Protein AF-A0AAD8MQL7-F1 (afdb_monomer)

Solvent-accessible surface area (backbone atoms only — not comparable to full-atom values): 12084 Å² total; per-residue (Å²): 120,48,77,46,40,44,14,80,76,70,76,37,73,94,40,48,49,35,36,39,32,31,32,77,75,50,74,60,93,93,46,72,44,66,42,88,69,48,74,48,70,38,69,67,54,59,56,68,71,63,58,88,91,50,56,81,47,78,49,75,50,79,44,74,49,97,88,71,49,79,44,80,46,77,48,79,48,71,53,78,75,78,78,84,60,72,42,77,48,77,48,61,59,73,36,42,54,64,62,48,53,51,50,54,25,62,77,68,66,23,28,38,38,35,72,29,27,41,36,31,25,42,32,38,28,33,28,57,86,95,52,94,62,79,61,48,76,43,83,45,75,29,35,38,69,34,30,34,29,40,41,50,63,49,98,87,48,85,48,62,74,44,72,32,39,35,32,34,34,41,89,87,72,50,75,48,71,26,38,43,81,44,36,29,31,40,54,73,28,42,31,38,23,41,72,46,65,85,81,85,82,81,83,80,80,86,81,80,128

Organism: NCBI:txid360622

Secondary structure (DSSP, 8-state):
-EEEEHHHHHT-GGGTTEEEEEEEEEEETTEEEEEEEEEEE-HHHHHHH--TT--EEEEEEEEE-TTS-EEEEEEEEEPPPP--PPEEEEEPTTSBHHHHHHHHHHHHT-EEEEEEEEEEEEEEEEEPTT--SPPEEEEEEEEEEEEEEEE---SSS---B--EEEEEE-TTS-EEEEEEEEEEEEEEEEEEEEEESS-----------

Nearest PDB structures (foldseek):
  7qiz-assembly1_v  TM=9.686E-01  e=1.209E-07  Solanum lycopersicum
  2dt4-assembly1_A  TM=7.828E-01  e=1.785E-06  Pyrococcus horikoshii
  7qep-assembly1_S1  TM=9.482E-01  e=2.463E-04  Encephalitozoon cuniculi GB-M1
  6th6-assembly1_Ad  TM=9.378E-01  e=9.708E-04  Thermococcus kodakarensis KOD1
  3hwu-assembly1_A  TM=7.518E-01  e=3.957E-05  Cupriavidus pinatubonensis JMP134

Foldseek 3Di:
DDKDFVCVVVVDPVRRQKIWDWDFDDDDPPDTDTDGDDIDGDPVVVVVVDDPPKDKDKDWDWDADPVGDIDIDIDIDIDDPDLFFWDKDKDDAFDKPQVVQLVVCQVVVKKKWFWFKWAWWQWWFFDAPPDPDGTDIDRHTKTWGTWTFIFDRDPPDSGDGGFIWTWIADPVRDIDIGGTPTTGGHPIMITTMTIGHDDDDDDDPPPDD

InterPro domains:
  IPR001593 Small ribosomal subunit protein eS1 [PF01015] (4-82)
  IPR001593 Small ribosomal subunit protein eS1 [SM01397] (1-132)
  IPR005175 PPC domain [PF03479] (86-187)
  IPR005175 PPC domain [PS51742] (81-209)

Mean predicted aligned error: 13.7 Å

Structure (mmCIF, N/CA/C/O backbone):
data_AF-A0AAD8MQL7-F1
#
_entry.id   AF-A0AAD8MQL7-F1
#
loop_
_atom_site.group_PDB
_atom_site.id
_atom_site.type_symbol
_atom_site.label_atom_id
_atom_site.label_alt_id
_atom_site.label_comp_id
_atom_site.label_asym_id
_atom_site.label_entity_id
_atom_site.label_seq_id
_atom_site.pdbx_PDB_ins_code
_atom_site.Cartn_x
_atom_site.Cartn_y
_atom_site.Cartn_z
_atom_site.occupancy
_atom_site.B_iso_or_equiv
_atom_site.auth_seq_id
_atom_site.auth_comp_id
_atom_site.auth_asym_id
_atom_site.auth_atom_id
_atom_site.pdbx_PDB_model_num
ATOM 1 N N . MET A 1 1 ? -30.465 4.809 35.630 1.00 76.56 1 MET A N 1
ATOM 2 C CA . MET A 1 1 ? -29.418 4.363 34.688 1.00 76.56 1 MET A CA 1
ATOM 3 C C . MET A 1 1 ? -28.711 5.604 34.195 1.00 76.56 1 MET A C 1
ATOM 5 O O . MET A 1 1 ? -29.376 6.506 33.705 1.00 76.56 1 MET A O 1
ATOM 9 N N . LEU A 1 2 ? -27.409 5.679 34.423 1.00 90.38 2 LEU A N 1
ATOM 10 C CA . LEU A 1 2 ? -26.588 6.854 34.167 1.00 90.38 2 LEU A CA 1
ATOM 11 C C . LEU A 1 2 ? -25.722 6.579 32.936 1.00 90.38 2 LEU A C 1
ATOM 13 O O . LEU A 1 2 ? -25.175 5.487 32.804 1.00 90.38 2 LEU A O 1
ATOM 17 N N . VAL A 1 3 ? -25.654 7.533 32.009 1.00 92.25 3 VAL A N 1
ATOM 18 C CA . VAL A 1 3 ? -24.838 7.426 30.794 1.00 92.25 3 VAL A CA 1
ATOM 19 C C . VAL A 1 3 ? -23.820 8.545 30.822 1.00 92.25 3 VAL A C 1
ATOM 21 O O . VAL A 1 3 ? -24.203 9.709 30.889 1.00 92.25 3 VAL A O 1
ATOM 24 N N . VAL A 1 4 ? -22.543 8.191 30.789 1.00 92.75 4 VAL A N 1
ATOM 25 C CA . VAL A 1 4 ? -21.429 9.142 30.860 1.00 92.75 4 VAL A CA 1
ATOM 26 C C . VAL A 1 4 ? -20.403 8.780 29.795 1.00 92.75 4 VAL A C 1
ATOM 28 O O . VAL A 1 4 ? -20.286 7.613 29.407 1.00 92.75 4 VAL A O 1
ATOM 31 N N . SER A 1 5 ? -19.707 9.779 29.258 1.00 92.88 5 SER A N 1
ATOM 32 C CA . SER A 1 5 ? -18.624 9.523 28.316 1.00 92.88 5 SER A CA 1
ATOM 33 C C . SER A 1 5 ? -17.405 8.976 29.062 1.00 92.88 5 SER A C 1
ATOM 35 O O . SER A 1 5 ? -17.130 9.349 30.201 1.00 92.88 5 SER A O 1
ATOM 37 N N . LEU A 1 6 ? -16.645 8.079 28.439 1.00 92.88 6 LEU A N 1
ATOM 38 C CA . LEU A 1 6 ? -15.417 7.582 29.059 1.00 92.88 6 LEU A CA 1
ATOM 39 C C . LEU A 1 6 ? -14.376 8.700 29.228 1.00 92.88 6 LEU A C 1
ATOM 41 O O . LEU A 1 6 ? -13.592 8.649 30.172 1.00 92.88 6 LEU A O 1
ATOM 45 N N . ALA A 1 7 ? -14.421 9.728 28.372 1.00 93.88 7 ALA A N 1
ATOM 46 C CA . ALA A 1 7 ? -13.597 10.924 28.508 1.00 93.88 7 ALA A CA 1
ATOM 47 C C . ALA A 1 7 ? -13.829 11.639 29.842 1.00 93.88 7 ALA A C 1
ATOM 49 O O . ALA A 1 7 ? -12.863 12.008 30.498 1.00 93.88 7 ALA A O 1
ATOM 50 N N . ASP A 1 8 ? -15.075 11.757 30.303 1.00 92.12 8 ASP A N 1
ATOM 51 C CA . ASP A 1 8 ? -15.372 12.390 31.596 1.00 92.12 8 ASP A CA 1
ATOM 52 C C . ASP A 1 8 ? -14.861 11.553 32.782 1.00 92.12 8 ASP A C 1
ATOM 54 O O . ASP A 1 8 ? -14.483 12.096 33.820 1.00 92.12 8 ASP A O 1
ATOM 58 N N . LEU A 1 9 ? -14.822 10.224 32.627 1.00 89.56 9 LEU A N 1
ATOM 59 C CA . LEU A 1 9 ? -14.344 9.295 33.657 1.00 89.56 9 LEU A CA 1
ATOM 60 C C . LEU A 1 9 ? -12.810 9.227 33.727 1.00 89.56 9 LEU A C 1
ATOM 62 O O . LEU A 1 9 ? -12.255 9.150 34.822 1.00 89.56 9 LEU A O 1
ATOM 66 N N . GLN A 1 10 ? -12.123 9.237 32.580 1.00 91.12 10 GLN A N 1
ATOM 67 C CA . GLN A 1 10 ? -10.662 9.082 32.482 1.00 91.12 10 GLN A CA 1
ATOM 68 C C . GLN A 1 10 ? -9.908 10.392 32.208 1.00 91.12 10 GLN A C 1
ATOM 70 O O . GLN A 1 10 ? -8.680 10.393 32.241 1.00 91.12 10 GLN A O 1
ATOM 75 N N . LYS A 1 11 ? -10.620 11.503 31.984 1.00 89.56 11 LYS A N 1
ATOM 76 C CA . LYS A 1 11 ? -10.079 12.802 31.541 1.00 89.56 11 LYS A CA 1
ATOM 77 C C . LYS A 1 11 ? -9.267 12.702 30.241 1.00 89.56 11 LYS A C 1
ATOM 79 O O . LYS A 1 11 ? -8.253 13.376 30.092 1.00 89.56 11 LYS A O 1
ATOM 84 N N . ASP A 1 12 ? -9.721 11.851 29.322 1.00 92.75 12 ASP A N 1
ATOM 85 C CA . ASP A 1 12 ? -9.086 11.586 28.026 1.00 92.75 12 ASP A CA 1
ATOM 86 C C . ASP A 1 12 ? -10.072 11.862 26.881 1.00 92.75 12 ASP A C 1
ATOM 88 O O . ASP A 1 12 ? -10.986 11.074 26.619 1.00 92.75 12 ASP A O 1
ATOM 92 N N . GLU A 1 13 ? -9.897 13.000 26.206 1.00 90.38 13 GLU A N 1
ATOM 93 C CA . GLU A 1 13 ? -10.793 13.459 25.137 1.00 90.38 13 GLU A CA 1
ATOM 94 C C . GLU A 1 13 ? -10.813 12.519 23.924 1.00 90.38 13 GLU A C 1
ATOM 96 O O . GLU A 1 13 ? -11.852 12.391 23.268 1.00 90.38 13 GLU A O 1
ATOM 101 N N . ASP A 1 14 ? -9.732 11.773 23.667 1.00 89.50 14 ASP A N 1
ATOM 102 C CA . ASP A 1 14 ? -9.672 10.830 22.544 1.00 89.50 14 ASP A CA 1
ATOM 103 C C . ASP A 1 14 ? -10.692 9.692 22.699 1.00 89.50 14 ASP A C 1
ATOM 105 O O . ASP A 1 14 ? -11.098 9.062 21.716 1.00 89.50 14 ASP A O 1
ATOM 109 N N . GLN A 1 15 ? -11.161 9.442 23.924 1.00 89.56 15 GLN A N 1
ATOM 110 C CA . GLN A 1 15 ? -12.134 8.405 24.257 1.00 89.56 15 GLN A CA 1
ATOM 111 C C . GLN A 1 15 ? -13.569 8.925 24.419 1.00 89.56 15 GLN A C 1
ATOM 113 O O . GLN A 1 15 ? -14.456 8.161 24.811 1.00 89.56 15 GLN A O 1
ATOM 118 N N . ALA A 1 16 ? -13.849 10.177 24.044 1.00 91.38 16 ALA A N 1
ATOM 119 C CA . ALA A 1 16 ? -15.180 10.786 24.166 1.00 91.38 16 ALA A CA 1
ATOM 120 C C . ALA A 1 16 ? -16.281 10.030 23.400 1.00 91.38 16 ALA A C 1
ATOM 122 O O . ALA A 1 16 ? -17.453 10.058 23.775 1.00 91.38 16 ALA A O 1
ATOM 123 N N . TYR A 1 17 ? -15.910 9.290 22.351 1.00 91.94 17 TYR A N 1
ATOM 124 C CA . TYR A 1 17 ? -16.845 8.492 21.557 1.00 91.94 17 TYR A CA 1
ATOM 125 C C . TYR A 1 17 ? -17.395 7.253 22.285 1.00 91.94 17 TYR A C 1
ATOM 127 O O . TYR A 1 17 ? -18.334 6.624 21.791 1.00 91.94 17 TYR A O 1
ATOM 135 N N . ARG A 1 18 ? -16.813 6.865 23.427 1.00 94.06 18 ARG A N 1
ATOM 136 C CA . ARG A 1 18 ? -17.233 5.707 24.227 1.00 94.06 18 ARG A CA 1
ATOM 137 C C . ARG A 1 18 ? -18.240 6.150 25.280 1.00 94.06 18 ARG A C 1
ATOM 139 O O . ARG A 1 18 ? -17.902 6.902 26.188 1.00 94.06 18 ARG A O 1
ATOM 146 N N . LYS A 1 19 ? -19.471 5.659 25.183 1.00 94.44 19 LYS A N 1
ATOM 147 C CA . LYS A 1 19 ? -20.531 5.890 26.169 1.00 94.44 19 LYS A CA 1
ATOM 148 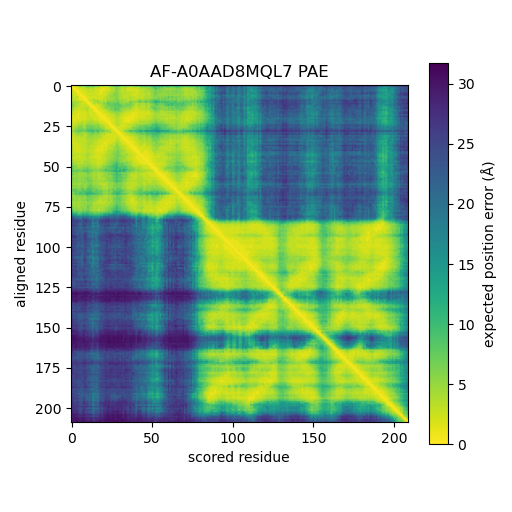C C . LYS A 1 19 ? -20.593 4.711 27.125 1.00 94.44 19 LYS A C 1
ATOM 150 O O . LYS A 1 19 ? -20.852 3.588 26.699 1.00 94.44 19 LYS A O 1
ATOM 155 N N . ILE A 1 20 ? -20.402 4.970 28.410 1.00 95.00 20 ILE A N 1
ATOM 156 C CA . ILE A 1 20 ? -20.526 3.976 29.473 1.00 95.00 20 ILE A CA 1
ATOM 157 C C . ILE A 1 20 ? -21.894 4.126 30.126 1.00 95.00 20 ILE A C 1
ATOM 159 O O . ILE A 1 20 ? -22.319 5.224 30.487 1.00 95.00 20 ILE A O 1
ATOM 163 N N . ARG A 1 21 ? -22.597 3.006 30.266 1.00 94.44 21 ARG A N 1
ATOM 164 C CA . ARG A 1 21 ? -23.885 2.898 30.940 1.00 94.44 21 ARG A CA 1
ATOM 165 C C . ARG A 1 21 ? -23.644 2.281 32.312 1.00 94.44 21 ARG A C 1
ATOM 167 O O . ARG A 1 21 ? -23.120 1.174 32.410 1.00 94.44 21 ARG A O 1
ATOM 174 N N . LEU A 1 22 ? -24.048 2.991 33.356 1.00 94.50 22 LEU A N 1
ATOM 175 C CA . LEU A 1 22 ? -23.907 2.590 34.748 1.00 94.50 22 LEU A CA 1
ATOM 176 C C . LEU A 1 22 ? -25.290 2.404 35.390 1.00 94.50 22 LEU A C 1
ATOM 178 O O . LEU A 1 22 ? -26.228 3.184 35.160 1.00 94.50 22 LEU A O 1
ATOM 182 N N . ARG A 1 23 ? -25.434 1.359 36.203 1.00 93.75 23 ARG A N 1
ATOM 183 C CA . ARG A 1 23 ? -26.641 1.056 36.978 1.00 93.75 23 ARG A CA 1
ATOM 184 C C . ARG A 1 23 ? -26.352 1.260 38.458 1.00 93.75 23 ARG A C 1
ATOM 186 O O . ARG A 1 23 ? -25.344 0.789 38.956 1.00 93.75 23 ARG A O 1
ATOM 193 N N . THR A 1 24 ? -27.250 1.944 39.153 1.00 93.88 24 THR A N 1
ATOM 194 C CA . THR A 1 24 ? -27.189 2.070 40.611 1.00 93.88 24 THR A CA 1
ATOM 195 C C . THR A 1 24 ? -27.385 0.708 41.265 1.00 93.88 24 THR A C 1
ATOM 197 O O . THR A 1 24 ? -28.365 0.027 40.962 1.00 93.88 24 THR A O 1
ATOM 200 N N . GLU A 1 25 ? -26.453 0.336 42.133 1.00 92.38 25 GLU A N 1
ATOM 201 C CA . GLU A 1 25 ? -26.481 -0.905 42.905 1.00 92.38 25 GLU A CA 1
ATOM 202 C C . GLU A 1 25 ? -26.904 -0.636 44.351 1.00 92.38 25 GLU A C 1
ATOM 204 O O . GLU A 1 25 ? -27.820 -1.287 44.841 1.00 92.38 25 GLU A O 1
ATOM 209 N N . ASP A 1 26 ? -26.310 0.376 44.990 1.00 92.75 26 ASP A N 1
ATOM 210 C CA . ASP A 1 26 ? -26.570 0.710 46.393 1.00 92.75 26 ASP A CA 1
ATOM 211 C C . ASP A 1 26 ? -26.478 2.227 46.650 1.00 92.75 26 ASP A C 1
ATOM 213 O O . ASP A 1 26 ? -25.861 2.970 45.879 1.00 92.75 26 ASP A O 1
ATOM 217 N N . VAL A 1 27 ? -27.102 2.701 47.731 1.00 92.81 27 VAL A N 1
ATOM 218 C CA . VAL A 1 27 ? -27.094 4.108 48.157 1.00 92.81 27 VAL A CA 1
ATOM 219 C C . VAL A 1 27 ? -26.683 4.202 49.624 1.00 92.81 27 VAL A C 1
ATOM 221 O O . VAL A 1 27 ? -27.399 3.764 50.519 1.00 92.81 27 VAL A O 1
ATOM 224 N N . GLN A 1 28 ? -25.551 4.855 49.877 1.00 93.00 28 GLN A N 1
ATOM 225 C CA . GLN A 1 28 ? -24.977 5.045 51.207 1.00 93.00 28 GLN A CA 1
ATOM 226 C C . GLN A 1 28 ? -25.013 6.524 51.587 1.00 93.00 28 GLN A C 1
ATOM 228 O O . GLN A 1 28 ? -24.147 7.324 51.216 1.00 93.00 28 GLN A O 1
ATOM 233 N N . GLY A 1 29 ? -26.051 6.910 52.330 1.00 93.06 29 GLY A N 1
ATOM 234 C CA . GLY A 1 29 ? -26.291 8.303 52.700 1.00 93.06 29 GLY A CA 1
ATOM 235 C C . GLY A 1 29 ? -26.530 9.173 51.463 1.00 93.06 29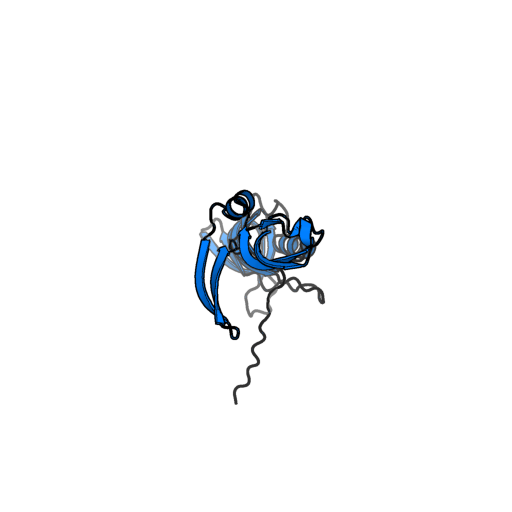 GLY A C 1
ATOM 236 O O . GLY A 1 29 ? -27.587 9.092 50.846 1.00 93.06 29 GLY A O 1
ATOM 237 N N . LYS A 1 30 ? -25.550 10.014 51.106 1.00 92.81 30 LYS A N 1
ATOM 238 C CA . LYS A 1 30 ? -25.586 10.869 49.901 1.00 92.81 30 LYS A CA 1
ATOM 239 C C . LYS A 1 30 ? -24.793 10.302 48.714 1.00 92.81 30 LYS A C 1
ATOM 241 O O . LYS A 1 30 ? -24.832 10.893 47.638 1.00 92.81 30 LYS A O 1
ATOM 246 N N . ASN A 1 31 ? -24.083 9.190 48.898 1.00 93.00 31 ASN A N 1
ATOM 247 C CA . ASN A 1 31 ? -23.260 8.573 47.862 1.00 93.00 31 ASN A CA 1
ATOM 248 C C . ASN A 1 31 ? -24.006 7.403 47.219 1.00 93.00 31 ASN A C 1
ATOM 250 O O . ASN A 1 31 ? -24.650 6.619 47.910 1.00 93.00 31 ASN A O 1
ATOM 254 N N . VAL A 1 32 ? -23.898 7.270 45.900 1.00 91.88 32 VAL A N 1
ATOM 255 C CA . VAL A 1 32 ? -24.542 6.199 45.132 1.00 91.88 32 VAL A CA 1
ATOM 256 C C . VAL A 1 32 ? -23.459 5.329 44.508 1.00 91.88 32 VAL A C 1
ATOM 258 O O . VAL A 1 32 ? -22.633 5.830 43.746 1.00 91.88 32 VAL A O 1
ATOM 261 N N . LEU A 1 33 ? -23.471 4.034 44.814 1.00 93.38 33 LEU A N 1
ATOM 262 C CA . LEU A 1 33 ? -22.599 3.053 44.181 1.00 93.38 33 LEU A CA 1
ATOM 263 C C . LEU A 1 33 ? -23.232 2.601 42.868 1.00 93.38 33 LEU A C 1
ATOM 265 O O . LEU A 1 33 ? -24.408 2.228 42.811 1.00 93.38 33 LEU A O 1
ATOM 269 N N . THR A 1 34 ? -22.453 2.662 41.792 1.00 93.12 34 THR A N 1
ATOM 270 C CA . THR A 1 34 ? -22.906 2.283 40.456 1.00 93.12 34 THR A CA 1
ATOM 271 C C . THR A 1 34 ? -22.026 1.196 39.868 1.00 93.12 34 THR A C 1
ATOM 273 O O . THR A 1 34 ? -20.804 1.311 39.903 1.00 93.12 34 THR A O 1
ATOM 276 N N . ASN A 1 35 ? -22.654 0.201 39.256 1.00 92.31 35 ASN A N 1
ATOM 277 C CA . ASN A 1 35 ? -22.008 -0.903 38.569 1.00 92.31 35 ASN A CA 1
ATOM 278 C C . ASN A 1 35 ? -22.127 -0.750 37.044 1.00 92.31 35 ASN A C 1
ATOM 280 O O . ASN A 1 35 ? -22.991 -0.025 36.534 1.00 92.31 35 ASN A O 1
ATOM 284 N N . PHE A 1 36 ? -21.254 -1.425 36.304 1.00 91.19 36 PHE A N 1
ATOM 285 C CA . PHE A 1 36 ? -21.258 -1.427 34.850 1.00 91.19 36 PHE A CA 1
ATOM 286 C C . PHE A 1 36 ? -22.496 -2.147 34.309 1.00 91.19 36 PHE A C 1
ATOM 288 O O . PHE A 1 36 ? -22.788 -3.283 34.667 1.00 91.19 36 PHE A O 1
ATOM 295 N N . TRP A 1 37 ? -23.229 -1.474 33.424 1.00 91.69 37 TRP A N 1
ATOM 296 C CA . TRP A 1 37 ? -24.388 -2.041 32.734 1.00 91.69 37 TRP A CA 1
ATOM 297 C C . TRP A 1 37 ? -24.115 -2.307 31.255 1.00 91.69 37 TRP A C 1
ATOM 299 O O . TRP A 1 37 ? -24.678 -3.227 30.672 1.00 91.69 37 TRP A O 1
ATOM 309 N N . GLY A 1 38 ? -23.280 -1.487 30.619 1.00 93.06 38 GLY A N 1
ATOM 310 C CA . GLY A 1 38 ? -22.945 -1.673 29.216 1.00 93.06 38 GLY A CA 1
ATOM 311 C C . GLY A 1 38 ? -22.130 -0.528 28.637 1.00 93.06 38 GLY A C 1
ATOM 312 O O . GLY A 1 38 ? -21.907 0.499 29.277 1.00 93.06 38 GLY A O 1
ATOM 313 N N . MET A 1 39 ? -21.717 -0.702 27.389 1.00 93.38 39 MET A N 1
ATOM 314 C CA . MET A 1 39 ? -20.966 0.285 26.622 1.00 93.38 39 MET A CA 1
ATOM 315 C C . MET A 1 39 ? -21.593 0.432 25.238 1.00 93.38 39 MET A C 1
ATOM 317 O O . MET A 1 39 ? -22.105 -0.533 24.681 1.00 93.38 39 MET A O 1
ATOM 321 N N . ASP A 1 40 ? -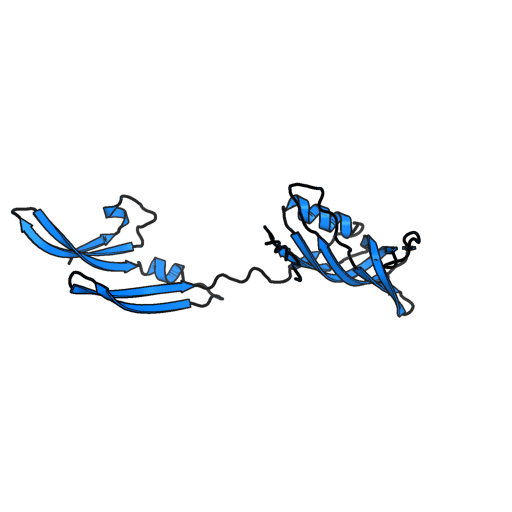21.539 1.640 24.691 1.00 93.44 40 ASP A N 1
ATOM 322 C CA . ASP A 1 40 ? -21.994 1.953 23.341 1.00 93.44 40 ASP A CA 1
ATOM 323 C C . ASP A 1 40 ? -21.057 2.984 22.695 1.00 93.44 40 ASP A C 1
ATOM 325 O O . ASP A 1 40 ? -20.333 3.699 23.395 1.00 93.44 40 ASP A O 1
ATOM 329 N N . PHE A 1 41 ? -21.075 3.097 21.371 1.00 93.19 41 PHE A N 1
ATOM 330 C CA . PHE A 1 41 ? -20.366 4.166 20.667 1.00 93.19 41 PHE A CA 1
ATOM 331 C C . PHE A 1 41 ? -21.307 5.321 20.318 1.00 93.19 41 PHE A C 1
ATOM 333 O O . PHE A 1 41 ? -22.528 5.183 20.236 1.00 93.19 41 PHE A O 1
ATOM 340 N N . THR A 1 42 ? -20.744 6.509 20.106 1.00 93.44 42 THR A N 1
ATOM 341 C CA . THR A 1 42 ? -21.501 7.619 19.529 1.00 93.44 42 THR A CA 1
ATOM 342 C C . THR A 1 42 ? -21.889 7.315 18.074 1.00 93.44 42 THR A C 1
ATOM 344 O O . THR A 1 42 ? -21.191 6.609 17.338 1.00 93.44 42 THR A O 1
ATOM 347 N N . THR A 1 43 ? -23.032 7.846 17.635 1.00 92.19 43 THR A N 1
ATOM 348 C CA . THR A 1 43 ? -23.549 7.619 16.277 1.00 92.19 43 THR A CA 1
ATOM 349 C C . THR A 1 43 ? -22.663 8.269 15.218 1.00 92.19 43 THR A C 1
ATOM 351 O O . THR A 1 43 ? -22.479 7.700 14.143 1.00 92.19 43 THR A O 1
ATOM 354 N N . ASP A 1 44 ? -22.078 9.428 15.519 1.00 92.62 44 ASP A N 1
ATOM 355 C CA . ASP A 1 44 ? -21.056 10.092 14.708 1.00 92.62 44 ASP A CA 1
ATOM 356 C C . ASP A 1 44 ? -19.823 9.203 14.520 1.00 92.62 44 ASP A C 1
ATOM 358 O O . ASP A 1 44 ? -19.385 9.018 13.383 1.00 92.62 44 ASP A O 1
ATOM 362 N N . LYS A 1 45 ? -19.311 8.569 15.584 1.00 91.62 45 LYS A N 1
ATOM 363 C CA . LYS A 1 45 ? -18.145 7.691 15.483 1.00 91.62 45 LYS A CA 1
ATOM 364 C C . LYS A 1 45 ? -18.433 6.475 14.622 1.00 91.62 45 LYS A C 1
ATOM 366 O O . LYS A 1 45 ? -17.662 6.208 13.702 1.00 91.62 45 LYS A O 1
ATOM 371 N N . LEU A 1 46 ? -19.541 5.777 14.865 1.00 91.12 46 LEU A N 1
ATOM 372 C CA . LEU A 1 46 ? -19.948 4.629 14.050 1.00 91.12 46 LEU A CA 1
ATOM 373 C C . LEU A 1 46 ? -20.067 5.012 12.570 1.00 91.12 46 LEU A C 1
ATOM 375 O O . LEU A 1 46 ? -19.492 4.348 11.709 1.00 91.12 46 LEU A O 1
ATOM 379 N N . ARG A 1 47 ? -20.728 6.137 12.272 1.00 89.69 47 ARG A N 1
ATOM 380 C CA . ARG A 1 47 ? -20.864 6.651 10.900 1.00 89.69 47 ARG A CA 1
ATOM 381 C C . ARG A 1 47 ? -19.526 7.068 10.286 1.00 89.69 47 ARG A C 1
ATOM 383 O O . ARG A 1 47 ? -19.349 6.899 9.087 1.00 89.69 47 ARG A O 1
ATOM 390 N N . SER A 1 48 ? -18.582 7.571 11.081 1.00 89.88 48 SER A N 1
ATOM 391 C CA . SER A 1 48 ? -17.249 7.979 10.609 1.00 89.88 48 SER A CA 1
ATOM 392 C C . SER A 1 48 ? -16.350 6.802 10.207 1.00 89.88 48 SER A C 1
ATOM 394 O O . SER A 1 48 ? -15.458 6.956 9.365 1.00 89.88 48 SER A O 1
ATOM 396 N N . LEU A 1 49 ? -16.569 5.634 10.821 1.00 89.19 49 LEU A N 1
ATOM 397 C CA . LEU A 1 49 ? -15.805 4.418 10.552 1.00 89.19 49 LEU A CA 1
ATOM 398 C C . LEU A 1 49 ? -16.244 3.754 9.241 1.00 89.19 49 LEU A C 1
ATOM 400 O O . LEU A 1 49 ? -15.419 3.167 8.544 1.00 89.19 49 LEU A O 1
ATOM 404 N N . VAL A 1 50 ? -17.519 3.896 8.871 1.00 87.69 50 VAL A N 1
ATOM 405 C CA . VAL A 1 50 ? -18.067 3.360 7.623 1.00 87.69 50 VAL A CA 1
ATOM 406 C C . VAL A 1 50 ? -17.657 4.252 6.448 1.00 87.69 50 VAL A C 1
ATOM 408 O O . VAL A 1 50 ? -18.106 5.388 6.311 1.00 87.69 50 VAL A O 1
ATOM 411 N N . ARG A 1 51 ? -16.808 3.727 5.561 1.00 84.31 51 ARG A N 1
ATOM 412 C CA . ARG A 1 51 ? -16.352 4.407 4.336 1.00 84.31 51 ARG A CA 1
ATOM 413 C C . ARG A 1 51 ? -16.680 3.573 3.098 1.00 84.31 51 ARG A C 1
ATOM 415 O O . ARG A 1 51 ? -16.847 2.359 3.176 1.00 84.31 51 ARG A O 1
ATOM 422 N N . LYS A 1 52 ? -16.758 4.222 1.930 1.00 82.81 52 LYS A N 1
ATOM 423 C CA . LYS A 1 52 ? -16.938 3.525 0.643 1.00 82.81 52 LYS A CA 1
ATOM 424 C C . LYS A 1 52 ? -15.720 2.644 0.326 1.00 82.81 52 LYS A C 1
ATOM 426 O O . LYS A 1 52 ? -14.598 2.992 0.689 1.00 82.81 52 LYS A O 1
ATOM 431 N N . TRP A 1 53 ? -15.946 1.558 -0.421 1.00 79.19 53 TRP A N 1
ATOM 432 C CA . TRP A 1 53 ? -14.904 0.641 -0.919 1.00 79.19 53 TRP A CA 1
ATOM 433 C C . TRP A 1 53 ? -14.139 -0.137 0.167 1.00 79.19 53 TRP A C 1
ATOM 435 O O . TRP A 1 53 ? -12.976 -0.498 -0.020 1.00 79.19 53 TRP A O 1
ATOM 445 N N . GLN A 1 54 ? -14.790 -0.402 1.299 1.00 83.56 54 GLN A N 1
ATOM 446 C CA . GLN A 1 54 ? -14.313 -1.278 2.369 1.00 83.56 54 GLN A CA 1
ATOM 447 C C . GLN A 1 54 ? -15.458 -2.199 2.800 1.00 83.56 54 GLN A C 1
ATOM 449 O O . GLN A 1 54 ? -16.622 -1.811 2.714 1.00 83.56 54 GLN A O 1
ATOM 454 N N . THR A 1 55 ? -15.135 -3.406 3.259 1.00 85.44 55 THR A N 1
ATOM 455 C CA . THR A 1 55 ? -16.128 -4.358 3.773 1.00 85.44 55 THR A CA 1
ATOM 456 C C . THR A 1 55 ? -16.204 -4.234 5.292 1.00 85.44 55 THR A C 1
ATOM 458 O O . THR A 1 55 ? -15.165 -4.161 5.956 1.00 85.44 55 THR A O 1
ATOM 461 N N . LEU A 1 56 ? -17.425 -4.195 5.826 1.00 89.81 56 LEU A N 1
ATOM 462 C CA . LEU A 1 56 ? -17.716 -4.251 7.258 1.00 89.81 56 LEU A CA 1
ATOM 463 C C . LEU A 1 56 ? -17.834 -5.720 7.676 1.00 89.81 56 LEU A C 1
ATOM 465 O O . LEU A 1 56 ? -18.525 -6.499 7.025 1.00 89.81 56 LEU A O 1
ATOM 469 N N . ILE A 1 57 ? -17.149 -6.084 8.753 1.00 92.19 57 ILE A N 1
ATOM 470 C CA . ILE A 1 57 ? -17.219 -7.392 9.402 1.00 92.19 57 ILE A CA 1
ATOM 471 C C . ILE A 1 57 ? -17.845 -7.165 10.776 1.00 92.19 57 ILE A C 1
ATOM 473 O O . ILE A 1 57 ? -17.304 -6.403 11.573 1.00 92.19 57 ILE A O 1
ATOM 477 N N . GLU A 1 58 ? -18.974 -7.810 11.047 1.00 92.38 58 GLU A N 1
ATOM 478 C CA . GLU A 1 58 ? -19.687 -7.722 12.322 1.00 92.38 58 GLU A CA 1
ATOM 479 C C . GLU A 1 58 ? -19.767 -9.106 12.962 1.00 92.38 58 GLU A C 1
ATOM 481 O O . GLU A 1 58 ? -20.053 -10.095 12.287 1.00 92.38 58 GLU A O 1
ATOM 486 N N . ALA A 1 59 ? -19.498 -9.177 14.262 1.00 93.94 59 ALA A N 1
ATOM 487 C CA . ALA A 1 59 ? -19.621 -10.389 15.056 1.00 93.94 59 ALA A CA 1
ATOM 488 C C . ALA A 1 59 ? -20.315 -10.064 16.379 1.00 93.94 59 ALA A C 1
ATOM 490 O O . ALA A 1 59 ? -19.998 -9.061 17.018 1.00 93.94 59 ALA A O 1
ATOM 491 N N . HIS A 1 60 ? -21.235 -10.930 16.795 1.00 93.94 60 HIS A N 1
ATOM 492 C CA . HIS A 1 60 ? -21.888 -10.857 18.095 1.00 93.94 60 HIS A CA 1
ATOM 493 C C . HIS A 1 60 ? -21.736 -12.196 18.813 1.00 93.94 60 HIS A C 1
ATOM 495 O O . HIS A 1 60 ? -21.820 -13.255 18.188 1.00 93.94 60 HIS A O 1
ATOM 501 N N . VAL A 1 61 ? -21.475 -12.152 20.115 1.00 94.44 61 VAL A N 1
ATOM 502 C CA . VAL A 1 61 ? -21.382 -13.346 20.957 1.00 94.44 61 VAL A CA 1
ATOM 503 C C . VAL A 1 61 ? -21.892 -13.036 22.356 1.00 94.44 61 VAL A C 1
ATOM 505 O O . VAL A 1 61 ? -21.517 -12.024 22.947 1.00 94.44 61 VAL A O 1
ATOM 508 N N . ASP A 1 62 ? -22.716 -13.928 22.894 1.00 93.31 62 ASP A N 1
ATOM 509 C CA . ASP A 1 62 ? -23.156 -13.864 24.282 1.00 93.31 62 ASP A CA 1
ATOM 510 C C . ASP A 1 62 ? -22.198 -14.677 25.156 1.00 93.31 62 ASP A C 1
ATOM 512 O O . ASP A 1 62 ? -22.002 -15.878 24.956 1.00 93.31 62 ASP A O 1
ATOM 516 N N . VAL A 1 63 ? -21.574 -14.017 26.127 1.00 92.31 63 VAL A N 1
ATOM 517 C CA . VAL A 1 63 ? -20.576 -14.606 27.022 1.00 92.31 63 VAL A CA 1
ATOM 518 C C . VAL A 1 63 ? -21.115 -14.615 28.442 1.00 92.31 63 VAL A C 1
ATOM 520 O O . VAL A 1 63 ? -21.579 -13.596 28.951 1.00 92.31 63 VAL A O 1
ATOM 523 N N . LYS A 1 64 ? -21.020 -15.770 29.104 1.00 94.12 64 LYS A N 1
ATOM 524 C CA . LYS A 1 64 ? -21.297 -15.894 30.535 1.00 94.12 64 LYS A CA 1
ATOM 525 C C . LYS A 1 64 ? -19.992 -15.814 31.320 1.00 94.12 64 LYS A C 1
ATOM 527 O O . LYS A 1 64 ? -19.072 -16.590 31.069 1.00 94.12 64 LYS A O 1
ATOM 532 N N . THR A 1 65 ? -19.908 -14.878 32.252 1.00 90.56 65 THR A N 1
ATOM 533 C CA . THR A 1 65 ? -18.740 -14.678 33.112 1.00 90.56 65 THR A CA 1
ATOM 534 C C . THR A 1 65 ? -18.790 -15.601 34.338 1.00 90.56 65 THR A C 1
ATOM 536 O O . THR A 1 65 ? -19.824 -16.194 34.661 1.00 90.56 65 THR A O 1
ATOM 539 N N . THR A 1 66 ? -17.660 -15.757 35.034 1.00 93.19 66 THR A N 1
ATOM 540 C CA . THR A 1 66 ? -17.529 -16.648 36.207 1.00 93.19 66 THR A CA 1
ATOM 541 C C . THR A 1 66 ? -18.336 -16.184 37.418 1.00 93.19 66 THR A C 1
ATOM 543 O O . THR A 1 66 ? -18.744 -16.992 38.244 1.00 93.19 66 THR A O 1
ATOM 546 N N . ASP A 1 67 ? -18.598 -14.886 37.505 1.00 90.44 67 ASP A N 1
ATOM 547 C CA . ASP A 1 67 ? -19.455 -14.216 38.484 1.00 90.44 67 ASP A CA 1
ATOM 548 C C . ASP A 1 67 ? -20.939 -14.191 38.063 1.00 90.44 67 ASP A C 1
ATOM 550 O O . ASP A 1 67 ? -21.751 -13.493 38.659 1.00 90.44 67 ASP A O 1
ATOM 554 N N . SER A 1 68 ? -21.323 -15.026 37.089 1.00 88.56 68 SER A N 1
ATOM 555 C CA . SER A 1 68 ? -22.705 -15.251 36.639 1.00 88.56 68 SER A CA 1
ATOM 556 C C . SER A 1 68 ? -23.374 -14.098 35.880 1.00 88.56 68 SER A C 1
ATOM 558 O O . SER A 1 68 ? -24.583 -14.168 35.643 1.00 88.56 68 SER A O 1
ATOM 560 N N . TYR A 1 69 ? -22.627 -13.096 35.406 1.00 88.31 69 TYR A N 1
ATOM 561 C CA . TYR A 1 69 ? -23.164 -12.131 34.442 1.00 88.31 69 TYR A CA 1
ATOM 562 C C . TYR A 1 69 ? -23.235 -12.729 33.034 1.00 88.31 69 TYR A C 1
ATOM 564 O O . TYR A 1 69 ? -22.467 -13.613 32.656 1.00 88.31 69 TYR A O 1
ATOM 572 N N . THR A 1 70 ? -24.189 -12.242 32.245 1.00 90.38 70 THR A N 1
ATOM 573 C CA . THR A 1 70 ? -24.316 -12.542 30.813 1.00 90.38 70 THR A CA 1
ATOM 574 C C . THR A 1 70 ? -24.118 -11.248 30.038 1.00 90.38 70 THR A C 1
ATOM 576 O O . THR A 1 70 ? -24.810 -10.262 30.286 1.00 90.38 70 THR A O 1
ATOM 579 N N . LEU A 1 71 ? -23.137 -11.236 29.138 1.00 90.56 71 LEU A N 1
ATOM 580 C CA . LEU A 1 71 ? -22.712 -10.065 28.381 1.00 90.56 71 LEU A CA 1
ATOM 581 C C . LEU A 1 71 ? -22.829 -10.349 26.884 1.00 90.56 71 LEU A C 1
ATOM 583 O O . LEU A 1 71 ? -22.218 -11.294 26.395 1.00 90.56 71 LEU A O 1
ATOM 587 N N . GLY A 1 72 ? -23.558 -9.501 26.160 1.00 92.38 72 GLY A N 1
ATOM 588 C CA . GLY A 1 72 ? -23.550 -9.490 24.697 1.00 92.38 72 GLY A CA 1
ATOM 589 C C . GLY A 1 72 ? -22.389 -8.640 24.190 1.00 92.38 72 GLY A C 1
ATOM 590 O O . GLY A 1 72 ? -22.371 -7.423 24.389 1.00 92.38 72 GLY A O 1
ATOM 591 N N . ILE A 1 73 ? -21.401 -9.273 23.564 1.00 92.06 73 ILE A N 1
ATOM 592 C CA . ILE A 1 73 ? -20.239 -8.602 22.982 1.00 92.06 73 ILE A CA 1
ATOM 593 C C . ILE A 1 73 ? -20.495 -8.399 21.494 1.00 92.06 73 ILE A C 1
ATOM 595 O O . ILE A 1 73 ? -20.692 -9.364 20.760 1.00 92.06 73 ILE A O 1
ATOM 599 N N . PHE A 1 74 ? -20.428 -7.143 21.054 1.00 93.31 74 PHE A N 1
ATOM 600 C CA . PHE A 1 74 ? -20.515 -6.756 19.650 1.00 93.31 74 PHE A CA 1
ATOM 601 C C . PHE A 1 74 ? -19.158 -6.241 19.178 1.00 93.31 74 PHE A C 1
ATOM 603 O O . PHE A 1 74 ? -18.593 -5.310 19.756 1.00 93.31 74 PHE A O 1
ATOM 610 N N . CYS A 1 75 ? -18.646 -6.836 18.109 1.00 90.44 75 CYS A N 1
ATOM 611 C CA . CYS A 1 75 ? -17.390 -6.464 17.481 1.00 90.44 75 CYS A CA 1
ATOM 612 C C . CYS A 1 75 ? -17.660 -6.024 16.045 1.00 90.44 75 CYS A C 1
ATOM 614 O O . CYS A 1 75 ? -18.227 -6.777 15.256 1.00 90.44 75 CYS A O 1
ATOM 616 N N . ILE A 1 76 ? -17.198 -4.825 15.695 1.00 92.50 76 ILE A N 1
ATOM 617 C CA . ILE A 1 76 ? -17.176 -4.336 14.316 1.00 92.50 76 ILE A CA 1
ATOM 618 C C . ILE A 1 76 ? -15.729 -4.163 13.856 1.00 92.50 76 ILE A C 1
ATOM 620 O O . ILE A 1 76 ? -14.886 -3.627 14.577 1.00 92.50 76 ILE A O 1
ATOM 624 N N . GLY A 1 77 ? -15.436 -4.616 12.644 1.00 91.25 77 GLY A N 1
ATOM 625 C CA . GLY A 1 77 ? -14.137 -4.503 11.994 1.00 91.25 77 GLY A CA 1
ATOM 626 C C . GLY A 1 77 ? -14.290 -4.076 10.540 1.00 91.25 77 GLY A C 1
ATOM 627 O O . GLY A 1 77 ? -15.308 -4.336 9.906 1.00 91.25 77 GLY A O 1
ATOM 628 N N . PHE A 1 78 ? -13.268 -3.421 9.993 1.00 89.81 78 PHE A N 1
ATOM 629 C CA . PHE A 1 78 ? -13.253 -2.986 8.597 1.00 89.81 78 PHE A CA 1
ATOM 630 C C . PHE A 1 78 ? -12.027 -3.541 7.884 1.00 89.81 78 PHE A C 1
ATOM 632 O O . PHE A 1 78 ? -10.920 -3.541 8.427 1.00 89.81 78 PHE A O 1
ATOM 639 N N . THR A 1 79 ? -12.200 -3.976 6.638 1.00 85.44 79 THR A N 1
ATOM 640 C CA . THR A 1 79 ? -11.072 -4.417 5.811 1.00 85.44 79 THR A CA 1
ATOM 641 C C . THR A 1 79 ? -10.186 -3.232 5.427 1.00 85.44 79 THR A C 1
ATOM 643 O O . THR A 1 79 ? -10.673 -2.220 4.910 1.00 85.44 79 THR A O 1
ATOM 646 N N . LYS A 1 80 ? -8.867 -3.368 5.593 1.00 78.50 80 LYS A N 1
ATOM 647 C CA . LYS A 1 80 ? -7.905 -2.393 5.065 1.00 78.50 80 LYS A CA 1
ATOM 648 C C . LYS A 1 80 ? -7.868 -2.491 3.537 1.00 78.50 80 LYS A C 1
ATOM 650 O O . LYS A 1 80 ? -7.844 -3.588 2.986 1.00 78.50 80 LYS A O 1
ATOM 655 N N . LYS A 1 81 ? -7.837 -1.346 2.846 1.00 69.69 81 LYS A N 1
ATOM 656 C CA . LYS A 1 81 ? -7.653 -1.319 1.389 1.00 69.69 81 LYS A CA 1
ATOM 657 C C . LYS A 1 81 ? -6.317 -1.987 1.050 1.00 69.69 81 LYS A C 1
ATOM 659 O O . LYS A 1 81 ? -5.296 -1.632 1.643 1.00 69.69 81 LYS A O 1
ATOM 664 N N . LEU A 1 82 ? -6.328 -2.934 0.112 1.00 60.31 82 LEU A N 1
ATOM 665 C CA . LEU A 1 82 ? -5.104 -3.549 -0.396 1.00 60.31 82 LEU A CA 1
ATOM 666 C C . LEU A 1 82 ? -4.236 -2.455 -1.035 1.00 60.31 82 LEU A C 1
ATOM 668 O O . LEU A 1 82 ? -4.647 -1.824 -2.007 1.00 60.31 82 LEU A O 1
ATOM 672 N N . SER A 1 83 ? -3.033 -2.239 -0.504 1.00 62.25 83 SER A N 1
ATOM 673 C CA . SER A 1 83 ? -2.020 -1.354 -1.096 1.00 62.25 83 SER A CA 1
ATOM 674 C C . SER A 1 83 ? -1.307 -1.986 -2.296 1.00 62.25 83 SER A C 1
ATOM 676 O O . SER A 1 83 ? -0.403 -1.383 -2.854 1.00 62.25 83 SER A O 1
ATOM 678 N N . ASN A 1 84 ? -1.693 -3.204 -2.688 1.00 64.75 84 ASN A N 1
ATOM 679 C CA . ASN A 1 84 ? -0.994 -4.007 -3.686 1.00 64.75 84 ASN A CA 1
ATOM 680 C C . ASN A 1 84 ? -1.568 -3.827 -5.102 1.00 64.75 84 ASN A C 1
ATOM 682 O O . ASN A 1 84 ? -1.769 -4.804 -5.817 1.00 64.75 84 ASN A O 1
ATOM 686 N N . GLN A 1 85 ? -1.902 -2.594 -5.491 1.00 75.50 85 GLN A N 1
ATOM 687 C CA . GLN A 1 85 ? -2.221 -2.279 -6.887 1.00 75.50 85 GLN A CA 1
ATOM 688 C C . GLN A 1 85 ? -0.928 -1.882 -7.610 1.00 75.50 85 GLN A C 1
ATOM 690 O O . GLN A 1 85 ? -0.133 -1.144 -7.023 1.00 75.50 85 GLN A O 1
ATOM 695 N N . PRO A 1 86 ? -0.696 -2.353 -8.850 1.00 82.81 86 PRO A N 1
ATOM 696 C CA . PRO A 1 86 ? 0.448 -1.901 -9.624 1.00 82.81 86 PRO A CA 1
ATOM 697 C C . PRO A 1 86 ? 0.305 -0.401 -9.896 1.00 82.81 86 PRO A C 1
ATOM 699 O O . PRO A 1 86 ? -0.746 0.068 -10.338 1.00 82.81 86 PRO A O 1
ATOM 702 N N . VAL A 1 87 ? 1.360 0.353 -9.612 1.00 88.06 87 VAL A N 1
ATOM 703 C CA . VAL A 1 87 ? 1.465 1.772 -9.949 1.00 88.06 87 VAL A CA 1
ATOM 704 C C . VAL A 1 87 ? 2.114 1.922 -11.318 1.00 88.06 87 VAL A C 1
ATOM 706 O O . VAL A 1 87 ? 2.917 1.084 -11.730 1.00 88.06 87 VAL A O 1
ATOM 709 N N . ILE A 1 88 ? 1.759 2.992 -12.027 1.00 90.44 88 ILE A N 1
ATOM 710 C CA . ILE A 1 88 ? 2.427 3.376 -13.271 1.00 90.44 88 ILE A CA 1
ATOM 711 C C . ILE A 1 88 ? 3.455 4.450 -12.920 1.00 90.44 88 ILE A C 1
ATOM 713 O O . ILE A 1 88 ? 3.098 5.508 -12.405 1.00 90.44 88 ILE A O 1
ATOM 717 N N . LEU A 1 89 ? 4.726 4.156 -13.168 1.00 91.19 89 LEU A N 1
ATOM 718 C CA . LEU A 1 89 ? 5.842 5.079 -13.025 1.00 91.19 89 LEU A CA 1
ATOM 719 C C . LEU A 1 89 ? 6.149 5.675 -14.401 1.00 91.19 89 LEU A C 1
ATOM 721 O O . LEU A 1 89 ? 6.624 4.966 -15.289 1.00 91.19 89 LEU A O 1
ATOM 725 N N . ASP A 1 90 ? 5.852 6.959 -14.580 1.00 92.81 90 ASP A N 1
ATOM 726 C CA . ASP A 1 90 ? 6.227 7.703 -15.783 1.00 92.81 90 ASP A CA 1
ATOM 727 C C . ASP A 1 90 ? 7.708 8.103 -15.677 1.00 92.81 90 ASP A C 1
ATOM 729 O O . ASP A 1 90 ? 8.085 8.907 -14.820 1.00 92.81 90 ASP A O 1
ATOM 733 N N . VAL A 1 91 ? 8.550 7.527 -16.536 1.00 92.75 91 VAL A N 1
ATOM 734 C CA . VAL A 1 91 ? 9.986 7.830 -16.584 1.00 92.75 91 VAL A CA 1
ATOM 735 C C . VAL A 1 91 ? 10.210 9.042 -17.500 1.00 92.75 91 VAL A C 1
ATOM 737 O O . VAL A 1 91 ? 9.698 9.042 -18.625 1.00 92.75 91 VAL A O 1
ATOM 740 N N . PRO A 1 92 ? 10.954 10.075 -17.055 1.00 92.94 92 PRO A N 1
ATOM 741 C CA . PRO A 1 92 ? 11.253 11.244 -17.877 1.00 92.94 92 PRO A CA 1
ATOM 742 C C . PRO A 1 92 ? 12.077 10.911 -19.126 1.00 92.94 92 PRO A C 1
ATOM 744 O O . PRO A 1 92 ? 12.866 9.965 -19.137 1.00 92.94 92 PRO A O 1
ATOM 747 N N . ASP A 1 93 ? 11.923 11.739 -20.158 1.00 92.94 93 ASP A N 1
ATOM 748 C CA . ASP A 1 93 ? 12.682 11.613 -21.403 1.00 92.94 93 ASP A CA 1
ATOM 749 C C . ASP A 1 93 ? 14.184 11.873 -21.198 1.00 92.94 93 ASP A C 1
ATOM 751 O O . ASP A 1 93 ? 14.576 12.711 -20.383 1.00 92.94 93 ASP A O 1
ATOM 755 N N . GLY A 1 94 ? 15.030 11.150 -21.935 1.00 90.69 94 GLY A N 1
ATOM 756 C CA . GLY A 1 94 ? 16.489 11.280 -21.888 1.00 90.69 94 GLY A CA 1
ATOM 757 C C . GLY A 1 94 ? 17.170 10.705 -20.641 1.00 90.69 94 GLY A C 1
ATOM 758 O O . GLY A 1 94 ? 18.390 10.810 -20.519 1.00 90.69 94 GLY A O 1
ATOM 759 N N . VAL A 1 95 ? 16.421 10.088 -19.722 1.00 92.50 95 VAL A N 1
ATOM 760 C CA . VAL A 1 95 ? 16.962 9.496 -18.489 1.00 92.50 95 VAL A CA 1
ATOM 761 C C . VAL A 1 95 ? 17.209 7.998 -18.669 1.00 92.50 95 VAL A C 1
ATOM 763 O O . VAL A 1 95 ? 16.503 7.323 -19.421 1.00 92.50 95 VAL A O 1
ATOM 766 N N . ASP A 1 96 ? 18.220 7.468 -17.978 1.00 90.88 96 ASP A N 1
ATOM 767 C CA . ASP A 1 96 ? 18.405 6.025 -17.872 1.00 90.88 96 ASP A CA 1
ATOM 768 C C . ASP A 1 96 ? 17.352 5.403 -16.940 1.00 90.88 96 ASP A C 1
ATOM 770 O O . ASP A 1 96 ? 17.200 5.810 -15.787 1.00 90.88 96 ASP A O 1
ATOM 774 N N . ILE A 1 97 ? 16.619 4.406 -17.439 1.00 90.31 97 ILE A N 1
ATOM 775 C CA . ILE A 1 97 ? 15.530 3.756 -16.700 1.00 90.31 97 ILE A CA 1
ATOM 776 C C . ILE A 1 97 ? 16.034 3.132 -15.391 1.00 90.31 97 ILE A C 1
ATOM 778 O O . ILE A 1 97 ? 15.350 3.202 -14.372 1.00 90.31 97 ILE A O 1
ATOM 782 N N . ILE A 1 98 ? 17.207 2.501 -15.411 1.00 88.44 98 ILE A N 1
ATOM 783 C CA . ILE A 1 98 ? 17.735 1.721 -14.289 1.00 88.44 98 ILE A CA 1
ATOM 784 C C . ILE A 1 98 ? 18.201 2.666 -13.186 1.00 88.44 98 ILE A C 1
ATOM 786 O O . ILE A 1 98 ? 17.797 2.501 -12.032 1.00 88.44 98 ILE A O 1
ATOM 790 N N . ASP A 1 99 ? 18.962 3.698 -13.552 1.00 89.38 99 ASP A N 1
ATOM 791 C CA . ASP A 1 99 ? 19.421 4.726 -12.614 1.00 89.38 99 ASP A CA 1
ATOM 792 C C . ASP A 1 99 ? 18.241 5.495 -12.008 1.00 89.38 99 ASP A C 1
ATOM 794 O O . ASP A 1 99 ? 18.222 5.776 -10.808 1.00 89.38 99 ASP A O 1
ATOM 798 N N . TRP A 1 100 ? 17.215 5.794 -12.810 1.00 91.56 100 TRP A N 1
ATOM 799 C CA . TRP A 1 100 ? 16.015 6.475 -12.329 1.00 91.56 100 TRP A CA 1
ATOM 800 C C . TRP A 1 100 ? 15.223 5.625 -11.332 1.00 91.56 100 TRP A C 1
ATOM 802 O O . TRP A 1 100 ? 14.835 6.125 -10.274 1.00 91.56 100 TRP A O 1
ATOM 812 N N . VAL A 1 101 ? 15.013 4.336 -11.626 1.00 89.62 101 VAL A N 1
ATOM 813 C CA . VAL A 1 101 ? 14.332 3.401 -10.714 1.00 89.62 101 VAL A CA 1
ATOM 814 C C . VAL A 1 101 ? 15.119 3.253 -9.410 1.00 89.62 101 VAL A C 1
ATOM 816 O O . VAL A 1 101 ? 14.520 3.301 -8.333 1.00 89.62 101 VAL A O 1
ATOM 819 N N . ALA A 1 102 ? 16.447 3.130 -9.486 1.00 87.56 102 ALA A N 1
ATOM 820 C CA . ALA A 1 102 ? 17.318 3.054 -8.315 1.00 87.56 102 ALA A CA 1
ATOM 821 C C . ALA A 1 102 ? 17.259 4.340 -7.474 1.00 87.56 102 ALA A C 1
ATOM 823 O O . ALA A 1 102 ? 17.068 4.284 -6.257 1.00 87.56 102 ALA A O 1
ATOM 824 N N . GLY A 1 103 ? 17.347 5.507 -8.119 1.00 89.06 103 GLY A N 1
ATOM 825 C CA . GLY A 1 103 ? 17.222 6.811 -7.470 1.00 89.06 103 GLY A CA 1
ATOM 826 C C . GLY A 1 103 ? 15.873 6.981 -6.775 1.00 89.06 103 GLY A C 1
ATOM 827 O O . GLY A 1 103 ? 15.826 7.301 -5.588 1.00 89.06 103 GLY A O 1
ATOM 828 N N . PHE A 1 104 ? 14.774 6.678 -7.468 1.00 89.62 104 PHE A N 1
ATOM 829 C CA . PHE A 1 104 ? 13.427 6.744 -6.902 1.00 89.62 104 PHE A CA 1
ATOM 830 C C . PHE A 1 104 ? 13.260 5.800 -5.701 1.00 89.62 104 PHE A C 1
ATOM 832 O O . PHE A 1 104 ? 12.707 6.205 -4.673 1.00 89.62 104 PHE A O 1
ATOM 839 N N . ALA A 1 105 ? 13.761 4.566 -5.794 1.00 88.50 105 ALA A N 1
ATOM 840 C CA . ALA A 1 105 ? 13.731 3.597 -4.701 1.00 88.50 105 ALA A CA 1
ATOM 841 C C . ALA A 1 105 ? 14.498 4.091 -3.466 1.00 88.50 105 ALA A C 1
ATOM 843 O O . ALA A 1 105 ? 13.974 4.046 -2.350 1.00 88.50 105 ALA A O 1
ATOM 844 N N . ASN A 1 106 ? 15.709 4.615 -3.673 1.00 87.06 106 ASN A N 1
ATOM 845 C CA . ASN A 1 106 ? 16.578 5.106 -2.607 1.00 87.06 106 ASN A CA 1
ATOM 846 C C . ASN A 1 106 ? 16.000 6.360 -1.933 1.00 87.06 106 ASN A C 1
ATOM 848 O O . ASN A 1 106 ? 15.955 6.427 -0.704 1.00 87.06 106 ASN A O 1
ATOM 852 N N . SER A 1 107 ? 15.492 7.325 -2.708 1.00 87.56 107 SER A N 1
ATOM 853 C CA . SER A 1 107 ? 14.887 8.552 -2.170 1.00 87.56 107 SER A CA 1
ATOM 854 C C . SER A 1 107 ? 13.643 8.273 -1.327 1.00 87.56 107 SER A C 1
ATOM 856 O O . SER A 1 107 ? 13.439 8.917 -0.299 1.00 87.56 107 SER A O 1
ATOM 858 N N . ASN A 1 108 ? 12.828 7.294 -1.726 1.00 86.12 108 ASN A N 1
ATOM 859 C CA . ASN A 1 108 ? 11.591 6.951 -1.023 1.00 86.12 108 ASN A CA 1
ATOM 860 C C . ASN A 1 108 ? 11.763 5.829 0.016 1.00 86.12 108 ASN A C 1
ATOM 862 O O . ASN A 1 108 ? 10.807 5.514 0.727 1.00 86.12 108 ASN A O 1
ATOM 866 N N . LYS A 1 109 ? 12.959 5.231 0.124 1.00 87.06 109 LYS A N 1
ATOM 867 C CA . LYS A 1 109 ? 13.251 4.066 0.979 1.00 87.06 109 LYS A CA 1
ATOM 868 C C . LYS A 1 109 ? 12.278 2.906 0.718 1.00 87.06 109 LYS A C 1
ATOM 870 O O . LYS A 1 109 ? 11.692 2.339 1.642 1.00 87.06 109 LYS A O 1
ATOM 875 N N . VAL A 1 110 ? 12.068 2.583 -0.558 1.00 87.00 110 VAL A N 1
ATOM 876 C CA . VAL A 1 110 ? 11.120 1.556 -1.024 1.00 87.00 110 VAL A CA 1
ATOM 877 C C . VAL A 1 110 ? 11.806 0.519 -1.903 1.00 87.00 110 VAL A C 1
ATOM 879 O O . VAL A 1 110 ? 12.795 0.804 -2.567 1.00 87.00 110 VAL A O 1
ATOM 882 N N . CYS A 1 111 ? 11.246 -0.684 -1.947 1.00 86.12 111 CYS A N 1
ATOM 883 C CA . CYS A 1 111 ? 11.572 -1.688 -2.953 1.00 86.12 111 CYS A CA 1
ATOM 884 C C . CYS A 1 111 ? 10.567 -1.607 -4.104 1.00 86.12 111 CYS A C 1
ATOM 886 O O . CYS A 1 111 ? 9.393 -1.281 -3.899 1.00 86.12 111 CYS A O 1
ATOM 888 N N . ILE A 1 112 ? 11.027 -1.918 -5.313 1.00 88.69 112 ILE A N 1
ATOM 889 C CA . ILE A 1 112 ? 10.233 -1.798 -6.536 1.00 88.69 112 ILE A CA 1
ATOM 890 C C . ILE A 1 112 ? 10.345 -3.100 -7.307 1.00 88.69 112 ILE A C 1
ATOM 892 O O . ILE A 1 112 ? 11.441 -3.585 -7.556 1.00 88.69 112 ILE A O 1
ATOM 896 N N . THR A 1 113 ? 9.219 -3.674 -7.708 1.00 89.00 113 THR A N 1
ATOM 897 C CA . THR A 1 113 ? 9.189 -4.772 -8.678 1.00 89.00 113 THR A CA 1
ATOM 898 C C . THR A 1 113 ? 8.499 -4.281 -9.929 1.00 89.00 113 THR A C 1
ATOM 900 O O . THR A 1 113 ? 7.286 -4.088 -9.927 1.00 89.00 113 THR A O 1
ATOM 903 N N . VAL A 1 114 ? 9.276 -4.055 -10.981 1.00 90.94 114 VAL A N 1
ATOM 904 C CA . VAL A 1 114 ? 8.765 -3.734 -12.310 1.00 90.94 114 VAL A CA 1
ATOM 905 C C . VAL A 1 114 ? 8.267 -5.034 -12.932 1.00 90.94 114 VAL A C 1
ATOM 907 O O . VAL A 1 114 ? 9.003 -6.018 -13.001 1.00 90.94 114 VAL A O 1
ATOM 910 N N . VAL A 1 115 ? 7.003 -5.048 -13.339 1.00 90.56 115 VAL A N 1
ATOM 911 C CA . VAL A 1 115 ? 6.326 -6.223 -13.918 1.00 90.56 115 VAL A CA 1
ATOM 912 C C . VAL A 1 115 ? 6.109 -6.052 -15.415 1.00 90.56 115 VAL A C 1
ATOM 914 O O . VAL A 1 115 ? 6.021 -7.037 -16.144 1.00 90.56 115 VAL A O 1
ATOM 917 N N . GLY A 1 116 ? 6.052 -4.804 -15.872 1.00 89.88 116 GLY A N 1
ATOM 918 C CA . GLY A 1 116 ? 6.005 -4.478 -17.283 1.00 89.88 116 GLY A CA 1
ATOM 919 C C . GLY A 1 116 ? 6.445 -3.049 -17.541 1.00 89.88 116 GLY A C 1
ATOM 920 O O . GLY A 1 116 ? 6.509 -2.216 -16.637 1.00 89.88 116 GLY A O 1
ATOM 921 N N . GLY A 1 117 ? 6.703 -2.746 -18.803 1.00 89.06 117 GLY A N 1
ATOM 922 C CA . GLY A 1 117 ? 7.010 -1.398 -19.249 1.00 89.06 117 GLY A CA 1
ATOM 923 C C . GLY A 1 117 ? 6.685 -1.242 -20.722 1.00 89.06 117 GLY A C 1
ATOM 924 O O . GLY A 1 117 ? 6.801 -2.200 -21.484 1.00 89.06 117 GLY A O 1
ATOM 925 N N . PHE A 1 118 ? 6.274 -0.041 -21.110 1.00 89.25 118 PHE A N 1
ATOM 926 C CA . PHE A 1 118 ? 6.004 0.319 -22.496 1.00 89.25 118 PHE A CA 1
ATOM 927 C C . PHE A 1 118 ? 6.593 1.692 -22.813 1.00 89.25 118 PHE A C 1
ATOM 929 O O . PHE A 1 118 ? 6.729 2.550 -21.940 1.00 89.25 118 PHE A O 1
ATOM 936 N N . GLY A 1 119 ? 6.917 1.910 -24.084 1.00 90.75 119 GLY A N 1
ATOM 937 C CA . GLY A 1 119 ? 7.406 3.189 -24.593 1.00 90.75 119 GLY A CA 1
ATOM 938 C C . GLY A 1 119 ? 8.543 2.994 -25.583 1.00 90.75 119 GLY A C 1
ATOM 939 O O . GLY A 1 119 ? 8.650 1.938 -26.208 1.00 90.75 119 GLY A O 1
ATOM 940 N N . LYS A 1 120 ? 9.378 4.016 -25.759 1.00 92.31 120 LYS A N 1
ATOM 941 C CA . LYS A 1 120 ? 10.511 3.969 -26.686 1.00 92.31 120 LYS A CA 1
ATOM 942 C C . LYS A 1 120 ? 11.811 4.265 -25.954 1.00 92.31 120 LYS A C 1
ATOM 944 O O . LYS A 1 120 ? 11.844 5.053 -25.012 1.00 92.31 120 LYS A O 1
ATOM 949 N N . VAL A 1 121 ? 12.875 3.620 -26.406 1.00 92.88 121 VAL A N 1
ATOM 950 C CA . VAL A 1 121 ? 14.237 3.824 -25.916 1.00 92.88 121 VAL A CA 1
ATOM 951 C C . VAL A 1 121 ? 15.152 4.067 -27.110 1.00 92.88 121 VAL A C 1
ATOM 953 O O . VAL A 1 121 ? 14.981 3.456 -28.166 1.00 92.88 121 VAL A O 1
ATOM 956 N N . SER A 1 122 ? 16.085 5.001 -26.963 1.00 92.19 122 SER A N 1
ATOM 957 C CA . SER A 1 122 ? 17.061 5.366 -28.002 1.00 92.19 122 SER A CA 1
ATOM 958 C C . SER A 1 122 ? 18.369 4.589 -27.867 1.00 92.19 122 SER A C 1
ATOM 960 O O . SER A 1 122 ? 19.116 4.434 -28.834 1.00 92.19 122 SER A O 1
ATOM 962 N N . LEU A 1 123 ? 18.649 4.100 -26.658 1.00 90.06 123 LEU A N 1
ATOM 963 C CA . LEU A 1 123 ? 19.829 3.315 -26.337 1.00 90.06 123 LEU A CA 1
ATOM 964 C C . LEU A 1 123 ? 19.436 2.161 -25.425 1.00 90.06 123 LEU A C 1
ATOM 966 O O . LEU A 1 123 ? 18.739 2.376 -24.436 1.00 90.06 123 LEU A O 1
ATOM 970 N N . ALA A 1 124 ? 19.932 0.962 -25.718 1.00 89.50 124 ALA A N 1
ATOM 971 C CA . ALA A 1 124 ? 19.851 -0.186 -24.826 1.00 89.50 124 ALA A CA 1
ATOM 972 C C . ALA A 1 124 ? 21.166 -0.975 -24.829 1.00 89.50 124 ALA A C 1
ATOM 974 O O . ALA A 1 124 ? 21.658 -1.380 -25.881 1.00 89.50 124 ALA A O 1
ATOM 975 N N . ALA A 1 125 ? 21.724 -1.219 -23.647 1.00 88.94 125 ALA A N 1
ATOM 976 C CA . ALA A 1 125 ? 22.843 -2.124 -23.429 1.00 88.94 125 ALA A CA 1
ATOM 977 C C . ALA A 1 125 ? 22.295 -3.445 -22.882 1.00 88.94 125 ALA A C 1
ATOM 979 O O . ALA A 1 125 ? 21.849 -3.500 -21.733 1.00 88.94 125 ALA A O 1
ATOM 980 N N . LEU A 1 126 ? 22.296 -4.496 -23.706 1.00 86.88 126 LEU A N 1
ATOM 981 C CA . LEU A 1 126 ? 21.784 -5.812 -23.322 1.00 86.88 126 LEU A CA 1
ATOM 982 C C . LEU A 1 126 ? 22.905 -6.847 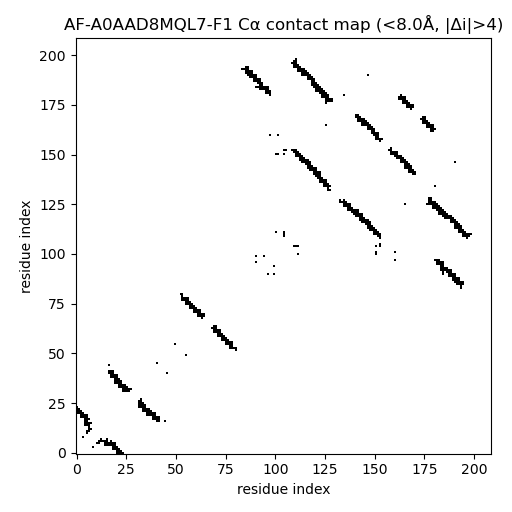-23.288 1.00 86.88 126 LEU A C 1
ATOM 984 O O . LEU A 1 126 ? 23.665 -7.010 -24.242 1.00 86.88 126 LEU A O 1
ATOM 988 N N . SER A 1 127 ? 22.951 -7.612 -22.207 1.00 83.25 127 SER A N 1
ATOM 989 C CA . SER A 1 127 ? 23.812 -8.782 -22.060 1.00 83.25 127 SER A CA 1
ATOM 990 C C . SER A 1 127 ? 23.011 -10.070 -22.259 1.00 83.25 127 SER A C 1
ATOM 992 O O . SER A 1 127 ? 21.827 -10.162 -21.918 1.00 83.25 127 SER A O 1
ATOM 994 N N . ARG A 1 128 ? 23.650 -11.090 -22.841 1.00 75.44 128 ARG A N 1
ATOM 995 C CA . ARG A 1 128 ? 23.052 -12.425 -22.962 1.00 75.44 128 ARG A CA 1
ATOM 996 C C . ARG A 1 128 ? 23.269 -13.180 -21.655 1.00 75.44 128 ARG A C 1
ATOM 998 O O . ARG A 1 128 ? 24.413 -13.345 -21.233 1.00 75.44 128 ARG A O 1
ATOM 1005 N N . LEU A 1 129 ? 22.189 -13.677 -21.045 1.00 57.91 129 LEU A N 1
ATOM 1006 C CA . LEU A 1 129 ? 22.286 -14.551 -19.873 1.00 57.91 129 LEU A CA 1
ATOM 1007 C C . LEU A 1 129 ? 23.251 -15.713 -20.180 1.00 57.91 129 LEU A C 1
ATOM 1009 O O . LEU A 1 129 ? 23.053 -16.426 -21.162 1.00 57.91 129 LEU A O 1
ATOM 1013 N N . LYS A 1 130 ? 24.257 -15.912 -19.316 1.00 54.91 130 LYS A N 1
ATOM 1014 C CA . LYS A 1 130 ? 25.285 -16.977 -19.372 1.00 54.91 130 LYS A CA 1
ATOM 1015 C C . LYS A 1 130 ? 26.432 -16.806 -20.383 1.00 54.91 130 LYS A C 1
ATOM 1017 O O . LYS A 1 130 ? 27.221 -17.735 -20.528 1.00 54.91 130 LYS A O 1
ATOM 1022 N N . SER A 1 131 ? 26.578 -15.662 -21.054 1.00 59.53 131 SER A N 1
ATOM 1023 C CA . SER A 1 131 ? 27.749 -15.402 -21.909 1.00 59.53 131 SER A CA 1
ATOM 1024 C C . SER A 1 131 ? 28.722 -14.420 -21.240 1.00 59.53 131 SER A C 1
ATOM 1026 O O . SER A 1 131 ? 28.267 -13.380 -20.774 1.00 59.53 131 SER A O 1
ATOM 1028 N N . PRO A 1 132 ? 30.044 -14.686 -21.224 1.00 63.41 132 PRO A N 1
ATOM 1029 C CA . PRO A 1 132 ? 31.057 -13.726 -20.768 1.00 63.41 132 PRO A CA 1
ATOM 1030 C C . PRO A 1 132 ? 31.322 -12.592 -21.780 1.00 63.41 132 PRO A C 1
ATOM 1032 O O . PRO A 1 132 ? 32.262 -11.819 -21.610 1.00 63.41 132 PRO A O 1
ATOM 1035 N N . ALA A 1 133 ? 30.536 -12.501 -22.858 1.00 68.81 133 ALA A N 1
ATOM 1036 C CA . ALA A 1 133 ? 30.682 -11.467 -23.873 1.00 68.81 133 ALA A CA 1
ATOM 1037 C C . ALA A 1 133 ? 30.276 -10.076 -23.339 1.00 68.81 133 ALA A C 1
ATOM 1039 O O . ALA A 1 133 ? 29.342 -9.976 -22.535 1.00 68.81 133 ALA A O 1
ATOM 1040 N N . PRO A 1 134 ? 30.932 -8.996 -23.809 1.00 73.81 134 PRO A N 1
ATOM 1041 C CA . PRO A 1 134 ? 30.555 -7.636 -23.443 1.00 73.81 134 PRO A CA 1
ATOM 1042 C C . PRO A 1 134 ? 29.096 -7.334 -23.839 1.00 73.81 134 PRO A C 1
ATOM 1044 O O . PRO A 1 134 ? 28.600 -7.895 -24.824 1.00 73.81 134 PRO A O 1
ATOM 1047 N N . PRO A 1 135 ? 28.396 -6.449 -23.100 1.00 76.62 135 PRO A N 1
ATOM 1048 C CA . PRO A 1 135 ? 27.027 -6.062 -23.420 1.00 76.62 135 PRO A CA 1
ATOM 1049 C C . PRO A 1 135 ? 26.928 -5.513 -24.843 1.00 76.62 135 PRO A C 1
ATOM 1051 O O . PRO A 1 135 ? 27.726 -4.672 -25.259 1.00 76.62 135 PRO A O 1
ATOM 1054 N N . LEU A 1 136 ? 25.927 -5.974 -25.587 1.00 82.75 136 LEU A N 1
ATOM 1055 C CA . LEU A 1 136 ? 25.640 -5.460 -26.916 1.00 82.75 136 LEU A CA 1
ATOM 1056 C C . LEU A 1 136 ? 24.945 -4.108 -26.776 1.00 82.75 136 LEU A C 1
ATOM 1058 O O . LEU A 1 136 ? 23.895 -4.004 -26.137 1.00 82.75 136 LEU A O 1
ATOM 1062 N N . LEU A 1 137 ? 25.555 -3.085 -27.370 1.00 87.12 137 LEU A N 1
ATOM 1063 C CA . LEU A 1 137 ? 25.017 -1.733 -27.422 1.00 87.12 137 LEU A CA 1
ATOM 1064 C C . LEU A 1 137 ? 24.155 -1.568 -28.668 1.00 87.12 137 LEU A C 1
ATOM 1066 O O . LEU A 1 137 ? 24.630 -1.697 -29.795 1.00 87.12 137 LEU A O 1
ATOM 1070 N N . TYR A 1 138 ? 22.892 -1.240 -28.444 1.00 85.56 138 TYR A N 1
ATOM 1071 C CA . TYR A 1 138 ? 21.935 -0.901 -29.481 1.00 85.56 138 TYR A CA 1
ATOM 1072 C C . TYR A 1 138 ? 21.641 0.593 -29.390 1.00 85.56 138 TYR A C 1
ATOM 1074 O O . TYR A 1 138 ? 21.079 1.047 -28.397 1.00 85.56 138 TYR A O 1
ATOM 1082 N N . ILE A 1 139 ? 22.057 1.349 -30.406 1.00 88.69 139 ILE A N 1
ATOM 1083 C CA . ILE A 1 139 ? 21.836 2.797 -30.519 1.00 88.69 139 ILE A CA 1
ATOM 1084 C C . ILE A 1 139 ? 20.890 3.009 -31.700 1.00 88.69 139 ILE A C 1
ATOM 1086 O O . ILE A 1 139 ? 21.309 3.277 -32.823 1.00 88.69 139 ILE A O 1
ATOM 1090 N N . GLU A 1 140 ? 19.609 2.761 -31.463 1.00 87.38 140 GLU A N 1
ATOM 1091 C CA . GLU A 1 140 ? 18.551 2.826 -32.468 1.00 87.38 140 GLU A CA 1
ATOM 1092 C C . GLU A 1 140 ? 17.201 3.072 -31.779 1.00 87.38 140 GLU A C 1
ATOM 1094 O O . GLU A 1 140 ? 17.074 2.926 -30.564 1.00 87.38 140 GLU A O 1
ATOM 1099 N N . HIS A 1 141 ? 16.172 3.435 -32.545 1.00 88.88 141 HIS 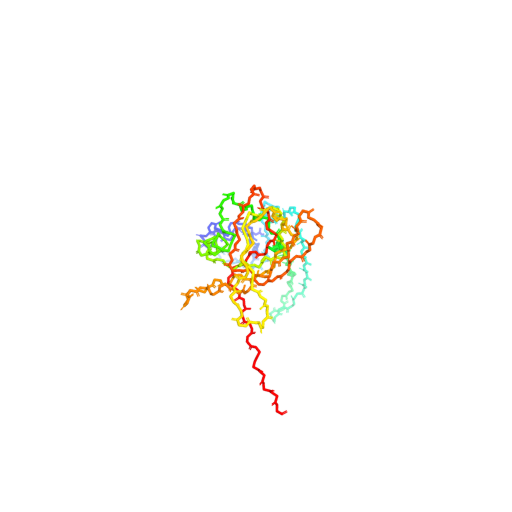A N 1
ATOM 1100 C CA . HIS A 1 141 ? 14.828 3.608 -31.993 1.00 88.88 141 HIS A CA 1
ATOM 1101 C C . HIS A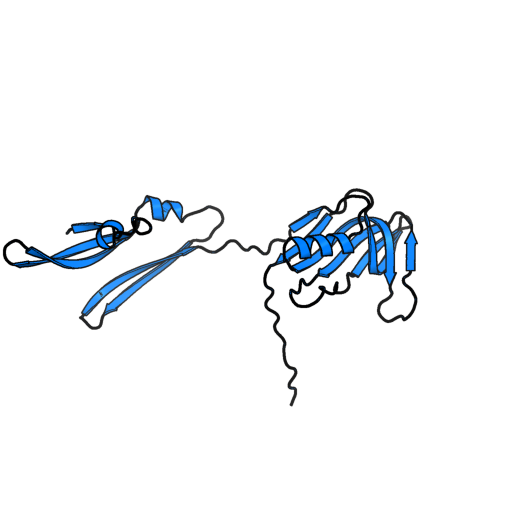 1 141 ? 14.194 2.243 -31.721 1.00 88.88 141 HIS A C 1
ATOM 1103 O O . HIS A 1 141 ? 13.672 1.587 -32.628 1.00 88.88 141 HIS A O 1
ATOM 1109 N N . LEU A 1 142 ? 14.227 1.831 -30.459 1.00 89.94 142 LEU A N 1
ATOM 1110 C CA . LEU A 1 142 ? 13.674 0.570 -29.988 1.00 89.94 142 LEU A CA 1
ATOM 1111 C C . LEU A 1 142 ? 12.354 0.815 -29.266 1.00 89.94 142 LEU A C 1
ATOM 1113 O O . LEU A 1 142 ? 12.194 1.769 -28.506 1.00 89.94 142 LEU A O 1
ATOM 1117 N N . THR A 1 143 ? 11.399 -0.080 -29.483 1.00 91.06 143 THR A N 1
ATOM 1118 C CA . THR A 1 143 ? 10.138 -0.090 -28.739 1.00 91.06 143 THR A CA 1
ATOM 1119 C C . THR A 1 143 ? 10.283 -1.014 -27.540 1.00 91.06 143 THR A C 1
ATOM 1121 O O . THR A 1 143 ? 10.621 -2.184 -27.703 1.00 91.06 143 THR A O 1
ATOM 1124 N N . LEU A 1 144 ? 10.021 -0.509 -26.339 1.00 90.56 144 LEU A N 1
ATOM 1125 C CA . LEU A 1 144 ? 9.971 -1.315 -25.127 1.00 90.56 144 LEU A CA 1
ATOM 1126 C C . LEU A 1 144 ? 8.677 -2.133 -25.133 1.00 90.56 144 LEU A C 1
ATOM 1128 O O . LEU A 1 144 ? 7.587 -1.566 -25.064 1.00 90.56 144 LEU A O 1
ATOM 1132 N N . ILE A 1 145 ? 8.809 -3.454 -25.251 1.00 89.88 145 ILE A N 1
ATOM 1133 C CA . ILE A 1 145 ? 7.678 -4.393 -25.261 1.00 89.88 145 ILE A CA 1
ATOM 1134 C C . ILE A 1 145 ? 7.433 -4.925 -23.849 1.00 89.88 145 ILE A C 1
ATOM 1136 O O . ILE A 1 145 ? 6.287 -5.059 -23.428 1.00 89.88 145 ILE A O 1
ATOM 1140 N N . ASN A 1 146 ? 8.507 -5.250 -23.125 1.00 89.69 146 ASN A N 1
ATOM 1141 C CA . ASN A 1 146 ? 8.419 -5.643 -21.729 1.00 89.69 146 ASN A CA 1
ATOM 1142 C C . ASN A 1 146 ? 9.683 -5.243 -20.964 1.00 89.69 146 ASN A C 1
ATOM 1144 O O . ASN A 1 146 ? 10.793 -5.292 -21.500 1.00 89.69 146 ASN A O 1
ATOM 1148 N N . LEU A 1 147 ? 9.492 -4.903 -19.695 1.00 89.06 147 LEU A N 1
ATOM 1149 C CA . LEU A 1 147 ? 10.548 -4.698 -18.727 1.00 89.06 147 LEU A CA 1
ATOM 1150 C C . LEU A 1 147 ? 10.144 -5.362 -17.421 1.00 89.06 147 LEU A C 1
ATOM 1152 O O . LEU A 1 147 ? 9.108 -5.022 -16.855 1.00 89.06 147 LEU A O 1
ATOM 1156 N N . SER A 1 148 ? 10.967 -6.277 -16.928 1.00 89.06 148 SER A N 1
ATOM 1157 C CA . SER A 1 148 ? 10.711 -6.942 -15.656 1.00 89.06 148 SER A CA 1
ATOM 1158 C C . SER A 1 148 ? 11.984 -7.028 -14.837 1.00 89.06 148 SER A C 1
ATOM 1160 O O . SER A 1 148 ? 13.021 -7.445 -15.353 1.00 89.06 148 SER A O 1
ATOM 1162 N N . GLY A 1 149 ? 11.904 -6.680 -13.563 1.00 87.56 149 GLY A N 1
ATOM 1163 C CA . GLY A 1 149 ? 13.037 -6.750 -12.654 1.00 87.56 149 GLY A CA 1
ATOM 1164 C C . GLY A 1 149 ? 12.679 -6.195 -11.288 1.00 87.56 149 GLY A C 1
ATOM 1165 O O . GLY A 1 149 ? 11.706 -5.453 -11.136 1.00 87.56 149 GLY A O 1
ATOM 1166 N N . THR A 1 150 ? 13.474 -6.554 -10.289 1.00 85.00 150 THR A N 1
ATOM 1167 C CA . THR A 1 150 ? 13.265 -6.095 -8.919 1.00 85.00 150 THR A CA 1
ATOM 1168 C C . THR A 1 150 ? 14.439 -5.229 -8.492 1.00 85.00 150 THR A C 1
ATOM 1170 O O . THR A 1 150 ? 15.604 -5.597 -8.612 1.00 85.00 150 THR A O 1
ATOM 1173 N N . TYR A 1 151 ? 14.140 -4.056 -7.959 1.00 84.31 151 TYR A N 1
ATOM 1174 C CA . TYR A 1 151 ? 15.106 -3.258 -7.235 1.00 84.31 151 TYR A CA 1
ATOM 1175 C C . TYR A 1 151 ? 14.821 -3.399 -5.743 1.00 84.31 151 TYR A C 1
ATOM 1177 O O . TYR A 1 151 ? 13.764 -2.985 -5.251 1.00 84.31 151 TYR A O 1
ATOM 1185 N N . GLN A 1 152 ? 15.758 -4.017 -5.028 1.00 78.19 152 G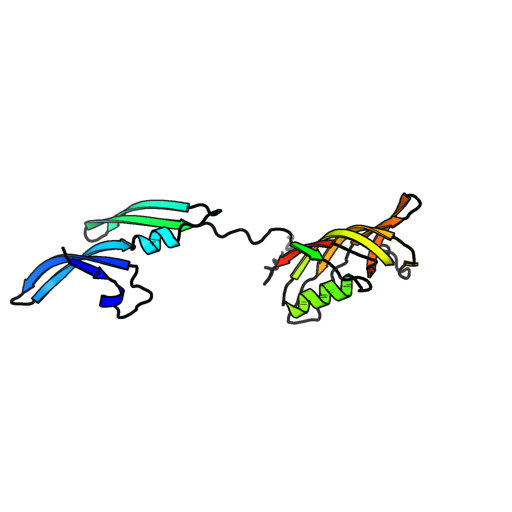LN A N 1
ATOM 1186 C CA . GLN A 1 152 ? 15.663 -4.190 -3.589 1.00 78.19 152 GLN A CA 1
ATOM 1187 C C . GLN A 1 152 ? 16.487 -3.109 -2.896 1.00 78.19 152 GLN A C 1
ATOM 1189 O O . GLN A 1 152 ? 17.714 -3.111 -2.935 1.00 78.19 152 GLN A O 1
ATOM 1194 N N . PHE A 1 153 ? 15.793 -2.201 -2.218 1.00 74.38 153 PHE A N 1
ATOM 1195 C CA . PHE A 1 153 ? 16.432 -1.253 -1.321 1.00 74.38 153 PHE A CA 1
ATOM 1196 C C . PHE A 1 153 ? 16.940 -1.986 -0.070 1.00 74.38 153 PHE A C 1
ATOM 1198 O O . PHE A 1 153 ? 16.180 -2.691 0.598 1.00 74.38 153 PHE A O 1
ATOM 1205 N N . SER A 1 154 ? 18.222 -1.809 0.253 1.00 66.44 154 SER A N 1
ATOM 1206 C CA . SER A 1 154 ? 18.843 -2.280 1.493 1.00 66.44 154 SER A CA 1
ATOM 1207 C C . SER A 1 154 ? 19.442 -1.091 2.235 1.00 66.44 154 SER A C 1
ATOM 1209 O O . SER A 1 154 ? 20.053 -0.213 1.635 1.00 66.44 154 SER A O 1
ATOM 1211 N N . THR A 1 155 ? 19.268 -1.053 3.554 1.00 58.22 155 THR A N 1
ATOM 1212 C CA . THR A 1 155 ? 19.861 -0.026 4.423 1.00 58.22 155 THR A CA 1
ATOM 1213 C C . THR A 1 155 ? 21.322 -0.314 4.777 1.00 58.22 155 THR A C 1
ATOM 1215 O O . THR A 1 155 ? 21.994 0.565 5.306 1.00 58.22 155 THR A O 1
ATOM 1218 N N . LEU A 1 156 ? 21.805 -1.538 4.523 1.00 55.62 156 LEU A N 1
ATOM 1219 C CA . LEU A 1 156 ? 23.105 -2.049 4.986 1.00 55.62 156 LEU A CA 1
ATOM 1220 C C . LEU A 1 156 ? 24.109 -2.316 3.849 1.00 55.62 156 LEU A C 1
ATOM 1222 O O . LEU A 1 156 ? 25.255 -2.658 4.117 1.00 55.62 156 LEU A O 1
ATOM 1226 N N . ALA A 1 157 ? 23.695 -2.159 2.592 1.00 53.44 157 ALA A N 1
ATOM 1227 C CA . ALA A 1 157 ? 24.542 -2.253 1.405 1.00 53.44 157 ALA A CA 1
ATOM 1228 C C . ALA A 1 157 ? 23.883 -1.455 0.272 1.00 53.44 157 ALA A C 1
ATOM 1230 O O . ALA A 1 157 ? 22.653 -1.376 0.246 1.00 53.44 157 ALA A O 1
ATOM 1231 N N . GLU A 1 158 ? 24.669 -0.893 -0.657 1.00 52.53 158 GLU A N 1
ATOM 1232 C CA . GLU A 1 158 ? 24.135 -0.378 -1.926 1.00 52.53 158 GLU A CA 1
ATOM 1233 C C . GLU A 1 158 ? 23.217 -1.450 -2.520 1.00 52.53 158 GLU A C 1
ATOM 1235 O O . GLU A 1 158 ? 23.645 -2.584 -2.746 1.00 52.53 158 GLU A O 1
ATOM 1240 N N . GLY A 1 159 ? 21.928 -1.131 -2.669 1.00 52.16 159 GLY A N 1
ATOM 1241 C CA . GLY A 1 159 ? 20.962 -2.061 -3.238 1.00 52.16 159 GLY A CA 1
ATOM 1242 C C . GLY A 1 159 ? 21.477 -2.515 -4.595 1.00 52.16 159 GLY A C 1
ATOM 1243 O O . GLY A 1 159 ? 21.628 -1.698 -5.500 1.00 52.16 159 GLY A O 1
ATOM 1244 N N . SER A 1 160 ? 21.801 -3.800 -4.736 1.00 53.75 160 SER A N 1
ATOM 1245 C CA . SER A 1 160 ? 22.220 -4.312 -6.030 1.00 53.75 160 SER A CA 1
ATOM 1246 C C . SER A 1 160 ? 20.979 -4.369 -6.925 1.00 53.75 160 SER A C 1
ATOM 1248 O O . SER A 1 160 ? 19.974 -4.980 -6.543 1.00 53.75 160 SER A O 1
ATOM 1250 N N . PRO A 1 161 ? 20.986 -3.717 -8.101 1.00 55.28 161 PRO A N 1
ATOM 1251 C CA . PRO A 1 161 ? 19.891 -3.871 -9.042 1.00 55.28 161 PRO A CA 1
ATOM 1252 C C . PRO A 1 161 ? 19.828 -5.349 -9.433 1.00 55.28 161 PRO A C 1
ATOM 1254 O O . PRO A 1 161 ? 20.746 -5.872 -10.068 1.00 55.28 161 PRO A O 1
ATOM 1257 N N . THR A 1 162 ? 18.772 -6.057 -9.021 1.00 61.88 162 THR A N 1
ATOM 1258 C CA . THR A 1 162 ? 18.593 -7.436 -9.474 1.00 61.88 162 THR A CA 1
ATOM 1259 C C . THR A 1 162 ? 18.109 -7.388 -10.917 1.00 61.88 162 THR A C 1
ATOM 1261 O O . THR A 1 162 ? 17.200 -6.630 -11.251 1.00 61.88 162 THR A O 1
ATOM 1264 N N . PHE A 1 163 ? 18.810 -8.138 -11.768 1.00 62.41 163 PHE A N 1
ATOM 1265 C CA . PHE A 1 163 ? 18.699 -8.208 -13.225 1.00 62.41 163 PHE A CA 1
ATOM 1266 C C . PHE A 1 163 ? 17.359 -7.721 -13.785 1.00 62.41 163 PHE A C 1
ATOM 1268 O O . PHE A 1 163 ? 16.318 -8.351 -13.593 1.00 62.41 163 PHE A O 1
ATOM 1275 N N . ILE A 1 164 ? 17.403 -6.615 -14.524 1.00 72.38 164 ILE A N 1
ATOM 1276 C CA . ILE A 1 164 ? 16.251 -6.135 -15.274 1.00 72.38 164 ILE A CA 1
ATOM 1277 C C . ILE A 1 164 ? 16.292 -6.811 -16.644 1.00 72.38 164 ILE A C 1
ATOM 1279 O O . ILE A 1 164 ? 17.162 -6.534 -17.466 1.00 72.38 164 ILE A O 1
ATOM 1283 N N . ASN A 1 165 ? 15.362 -7.725 -16.891 1.00 84.31 165 ASN A N 1
ATOM 1284 C CA . ASN A 1 165 ? 15.177 -8.319 -18.207 1.00 84.31 165 ASN A CA 1
ATOM 1285 C C . ASN A 1 165 ? 14.347 -7.368 -19.064 1.00 84.31 165 ASN A C 1
ATOM 1287 O O . ASN A 1 165 ? 13.261 -6.946 -18.658 1.00 84.31 165 ASN A O 1
ATOM 1291 N N . ALA A 1 166 ? 14.851 -7.064 -20.254 1.00 87.94 166 ALA A N 1
ATOM 1292 C CA . ALA A 1 166 ? 14.163 -6.235 -21.227 1.00 87.94 166 ALA A CA 1
ATOM 1293 C C . ALA A 1 166 ? 13.884 -7.029 -22.500 1.00 87.94 166 ALA A C 1
ATOM 1295 O O . ALA A 1 166 ? 14.710 -7.829 -22.951 1.00 87.94 166 ALA A O 1
ATOM 1296 N N . LEU A 1 167 ? 12.719 -6.771 -23.087 1.00 88.75 167 LEU A N 1
ATOM 1297 C CA . LEU A 1 167 ? 12.329 -7.251 -24.403 1.00 88.75 167 LEU A CA 1
ATOM 1298 C C . LEU A 1 167 ? 11.984 -6.036 -25.267 1.00 88.75 167 LEU A C 1
ATOM 1300 O O . LEU A 1 167 ? 11.087 -5.255 -24.944 1.00 88.75 167 LEU A O 1
ATOM 1304 N N . LEU A 1 168 ? 12.751 -5.863 -26.339 1.00 90.12 168 LEU A N 1
ATOM 1305 C CA . LEU A 1 168 ? 12.756 -4.689 -27.202 1.00 90.12 168 LEU A CA 1
ATOM 1306 C C . LEU A 1 168 ? 12.397 -5.086 -28.634 1.00 90.12 168 LEU A C 1
ATOM 1308 O O . LEU A 1 168 ? 12.883 -6.090 -29.149 1.00 90.12 168 LEU A O 1
ATOM 1312 N N . GLY A 1 169 ? 11.560 -4.289 -29.285 1.00 90.19 169 GLY A N 1
ATOM 1313 C CA . GLY A 1 169 ? 11.196 -4.433 -30.690 1.00 90.19 169 GLY A CA 1
ATOM 1314 C C . GLY A 1 169 ? 11.946 -3.437 -31.565 1.00 90.19 169 GLY A C 1
ATOM 1315 O O . GLY A 1 169 ? 12.026 -2.251 -31.240 1.00 90.19 169 GLY A O 1
ATOM 1316 N N . ARG A 1 170 ? 12.462 -3.909 -32.696 1.00 90.12 170 ARG A N 1
ATOM 1317 C CA . ARG A 1 170 ? 13.028 -3.083 -33.766 1.00 90.12 170 ARG A CA 1
ATOM 1318 C C . ARG A 1 170 ? 11.965 -2.692 -34.787 1.00 90.12 170 ARG A C 1
ATOM 1320 O O . ARG A 1 170 ? 10.975 -3.395 -34.977 1.00 90.12 170 ARG A O 1
ATOM 1327 N N . LEU A 1 171 ? 12.231 -1.616 -35.529 1.00 83.56 171 LEU A N 1
ATOM 1328 C CA . LEU A 1 171 ? 11.388 -1.156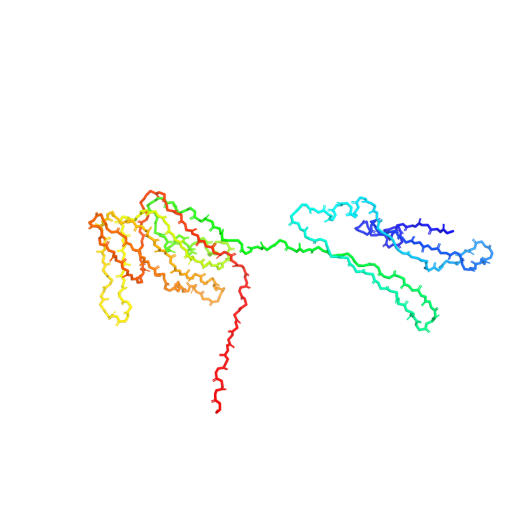 -36.644 1.00 83.56 171 LEU A CA 1
ATOM 1329 C C . LEU A 1 171 ? 11.234 -2.197 -37.765 1.00 83.56 171 LEU A C 1
ATOM 1331 O O . LEU A 1 171 ? 10.221 -2.211 -38.453 1.00 83.56 171 LEU A O 1
ATOM 1335 N N . ASN A 1 172 ? 12.214 -3.088 -37.932 1.00 85.94 172 ASN A N 1
ATOM 1336 C CA . ASN A 1 172 ? 12.166 -4.173 -38.914 1.00 85.94 172 ASN A CA 1
ATOM 1337 C C . ASN A 1 172 ? 11.351 -5.399 -38.445 1.00 85.94 172 ASN A C 1
ATOM 1339 O O . ASN A 1 172 ? 11.382 -6.433 -39.108 1.00 85.94 172 ASN A O 1
ATOM 1343 N N . GLY A 1 173 ? 10.675 -5.315 -37.294 1.00 82.44 173 GLY A N 1
ATOM 1344 C CA . GLY A 1 173 ? 9.893 -6.406 -36.707 1.00 82.44 173 GLY A CA 1
ATOM 1345 C C . GLY A 1 173 ? 10.710 -7.428 -35.909 1.00 82.44 173 GLY A C 1
ATOM 1346 O O . GLY A 1 173 ? 10.127 -8.333 -35.316 1.00 82.44 173 GLY A O 1
ATOM 1347 N N . ALA A 1 174 ? 12.040 -7.300 -35.847 1.00 87.75 174 ALA A N 1
ATOM 1348 C CA . ALA A 1 174 ? 12.869 -8.177 -35.024 1.00 87.75 174 ALA A CA 1
ATOM 1349 C C . ALA A 1 174 ? 12.712 -7.856 -33.530 1.00 87.75 174 ALA A C 1
ATOM 1351 O O . ALA A 1 174 ? 12.594 -6.695 -33.135 1.00 87.75 174 ALA A O 1
ATOM 1352 N N . VAL A 1 175 ? 12.772 -8.891 -32.692 1.00 89.31 175 VAL A N 1
ATOM 1353 C CA . VAL A 1 175 ? 12.701 -8.769 -31.232 1.00 89.31 175 VAL A CA 1
ATOM 1354 C C . VAL A 1 175 ? 14.053 -9.121 -30.625 1.00 89.31 175 VAL A C 1
ATOM 1356 O O . VAL A 1 175 ? 14.671 -10.121 -30.988 1.00 89.31 175 VAL A O 1
ATOM 1359 N N . ILE A 1 176 ? 14.507 -8.298 -29.686 1.00 89.00 176 ILE A N 1
ATOM 1360 C CA . ILE A 1 176 ? 15.758 -8.461 -28.952 1.00 89.00 176 ILE A CA 1
ATOM 1361 C C . ILE A 1 176 ? 15.421 -8.611 -27.473 1.00 89.00 176 ILE A C 1
ATOM 1363 O O . ILE A 1 176 ? 14.670 -7.813 -26.920 1.00 89.00 176 ILE A O 1
ATOM 1367 N N . GLY A 1 177 ? 15.987 -9.623 -26.824 1.00 86.06 177 GLY A N 1
ATOM 1368 C CA . GLY A 1 177 ? 15.840 -9.841 -25.389 1.00 86.06 177 GLY A CA 1
ATOM 1369 C C . GLY A 1 177 ? 17.195 -9.967 -24.709 1.00 86.06 177 GLY A C 1
ATOM 1370 O O . GLY A 1 177 ? 18.155 -10.456 -25.309 1.00 86.06 177 GLY A O 1
ATOM 1371 N N . GLY A 1 178 ? 17.278 -9.542 -23.454 1.00 86.44 178 GLY A N 1
ATOM 1372 C CA . GLY A 1 178 ? 18.478 -9.717 -22.644 1.00 86.44 178 GLY A CA 1
ATOM 1373 C C . GLY A 1 178 ? 18.379 -9.048 -21.281 1.00 86.44 178 GLY A C 1
ATOM 1374 O O . GLY A 1 178 ? 17.401 -8.362 -20.979 1.00 86.44 178 GLY A O 1
ATOM 1375 N N . ALA A 1 179 ? 19.416 -9.240 -20.470 1.00 86.44 179 ALA A N 1
ATOM 1376 C CA . ALA A 1 179 ? 19.570 -8.501 -19.227 1.00 86.44 179 ALA A CA 1
ATOM 1377 C C . ALA A 1 179 ? 20.069 -7.091 -19.561 1.00 86.44 179 ALA A C 1
ATOM 1379 O O . ALA A 1 179 ? 21.178 -6.921 -20.082 1.00 86.44 179 ALA A O 1
ATOM 1380 N N . ALA A 1 180 ? 19.224 -6.100 -19.303 1.00 86.19 180 ALA A N 1
ATOM 1381 C CA . ALA A 1 180 ? 19.513 -4.699 -19.531 1.00 86.19 180 ALA A CA 1
ATOM 1382 C C . ALA A 1 180 ? 20.403 -4.151 -18.416 1.00 86.19 180 ALA A C 1
ATOM 1384 O O . ALA A 1 180 ? 20.063 -4.239 -17.238 1.00 86.19 180 ALA A O 1
ATOM 1385 N N . SER A 1 181 ? 21.532 -3.569 -18.808 1.00 84.25 181 SER A N 1
ATOM 1386 C CA . SER A 1 181 ? 22.433 -2.847 -17.904 1.00 84.25 181 SER A CA 1
ATOM 1387 C C . SER A 1 181 ? 22.342 -1.333 -18.064 1.00 84.25 181 SER A C 1
ATOM 1389 O O . SER A 1 181 ? 22.808 -0.609 -17.194 1.00 84.25 181 SER A O 1
ATOM 1391 N N . ARG A 1 182 ? 21.782 -0.852 -19.181 1.00 87.44 182 ARG A N 1
ATOM 1392 C CA . ARG A 1 182 ? 21.564 0.572 -19.463 1.00 87.44 182 ARG A CA 1
ATOM 1393 C C . ARG A 1 182 ? 20.439 0.730 -20.479 1.00 87.44 182 ARG A C 1
ATOM 1395 O O . ARG A 1 182 ? 20.456 0.017 -21.483 1.00 87.44 182 ARG A O 1
ATOM 1402 N N . MET A 1 183 ? 19.494 1.639 -20.264 1.00 89.44 183 MET A N 1
ATOM 1403 C CA . MET A 1 183 ? 18.460 1.979 -21.248 1.00 89.44 183 MET A CA 1
ATOM 1404 C C . MET A 1 183 ? 18.051 3.444 -21.140 1.00 89.44 183 MET A C 1
ATOM 1406 O O . MET A 1 183 ? 17.468 3.841 -20.136 1.00 89.44 183 MET A O 1
ATOM 1410 N N . VAL A 1 184 ? 18.276 4.220 -22.201 1.00 93.12 184 VAL A N 1
ATOM 1411 C CA . VAL A 1 184 ? 17.927 5.648 -22.235 1.00 93.12 184 VAL A CA 1
ATOM 1412 C C . VAL A 1 184 ? 16.559 5.833 -22.875 1.00 93.12 184 VAL A C 1
ATOM 1414 O O . VAL A 1 184 ? 16.323 5.403 -24.010 1.00 93.12 184 VAL A O 1
ATOM 1417 N N . VAL A 1 185 ? 15.661 6.477 -22.134 1.00 93.50 185 VAL A N 1
ATOM 1418 C CA . VAL A 1 185 ? 14.296 6.775 -22.571 1.00 93.50 185 VAL A CA 1
ATOM 1419 C C . VAL A 1 185 ? 14.297 7.734 -23.757 1.00 93.50 185 VAL A C 1
ATOM 1421 O O . VAL A 1 185 ? 15.103 8.660 -23.830 1.00 93.50 185 VAL A O 1
ATOM 1424 N N . MET A 1 186 ? 13.364 7.491 -24.677 1.00 90.00 186 MET A N 1
ATOM 1425 C CA . MET A 1 186 ? 13.028 8.381 -25.778 1.00 90.00 186 MET A CA 1
ATOM 1426 C C . MET A 1 186 ? 11.513 8.634 -25.783 1.00 90.00 186 MET A C 1
ATOM 1428 O O . MET A 1 186 ? 10.716 7.767 -26.141 1.00 90.00 186 MET A O 1
ATOM 1432 N N . GLY A 1 187 ? 11.093 9.838 -25.423 1.00 88.25 187 GLY A N 1
ATOM 1433 C CA . GLY A 1 187 ? 9.691 10.212 -25.258 1.00 88.25 187 GLY A CA 1
ATOM 1434 C C . GLY A 1 187 ? 9.078 9.674 -23.962 1.00 88.25 187 GLY A C 1
ATOM 1435 O O . GLY A 1 187 ? 9.736 9.583 -22.932 1.00 88.25 187 GLY A O 1
ATOM 1436 N N . LYS A 1 188 ? 7.780 9.347 -23.987 1.00 85.75 188 LYS A N 1
ATOM 1437 C CA . LYS A 1 188 ? 7.062 8.883 -22.792 1.00 85.75 188 LYS A CA 1
ATOM 1438 C C . LYS A 1 188 ? 7.234 7.372 -22.599 1.00 85.75 188 LYS A C 1
ATOM 1440 O O . LYS A 1 188 ? 6.762 6.593 -23.430 1.00 85.75 188 LYS A O 1
ATOM 1445 N N . VAL A 1 189 ? 7.859 6.969 -21.492 1.00 91.75 189 VAL A N 1
ATOM 1446 C CA . VAL A 1 189 ? 7.954 5.569 -21.043 1.00 91.75 189 VAL A CA 1
ATOM 1447 C C . VAL A 1 189 ? 7.191 5.402 -19.735 1.00 91.75 189 VAL A C 1
ATOM 1449 O O . VAL A 1 189 ? 7.402 6.156 -18.790 1.00 91.75 189 VAL A O 1
ATOM 1452 N N . GLY A 1 190 ? 6.309 4.405 -19.687 1.00 91.69 190 GLY A N 1
ATOM 1453 C CA . GLY A 1 190 ? 5.547 4.041 -18.496 1.00 91.69 190 GLY A CA 1
ATOM 1454 C C . GLY A 1 190 ? 5.939 2.652 -18.009 1.00 91.69 190 GLY A C 1
ATOM 1455 O O . GLY A 1 190 ? 5.926 1.694 -18.785 1.00 91.69 190 GLY A O 1
ATOM 1456 N N . LEU A 1 191 ? 6.264 2.524 -16.724 1.00 92.31 191 LEU A N 1
ATOM 1457 C CA . LEU A 1 191 ? 6.568 1.247 -16.078 1.00 92.31 191 LEU A CA 1
ATOM 1458 C C . LEU A 1 191 ? 5.437 0.849 -15.136 1.00 92.31 191 LEU A C 1
ATOM 1460 O O . LEU A 1 191 ? 5.069 1.609 -14.248 1.00 92.31 191 LEU A O 1
ATOM 1464 N N . SER A 1 192 ? 4.910 -0.360 -15.293 1.00 92.19 192 SER A N 1
ATOM 1465 C CA . SER A 1 192 ? 3.987 -0.952 -14.330 1.00 92.19 192 SER A CA 1
ATOM 1466 C C . SER A 1 192 ? 4.787 -1.660 -13.243 1.00 92.19 192 SER A C 1
ATOM 1468 O O . SER A 1 192 ? 5.531 -2.603 -13.528 1.00 92.19 192 SER A O 1
ATOM 1470 N N . ALA A 1 193 ? 4.660 -1.201 -12.000 1.00 91.38 193 ALA A N 1
ATOM 1471 C CA . ALA A 1 193 ? 5.464 -1.696 -10.893 1.00 91.38 193 ALA A CA 1
ATOM 1472 C C . ALA A 1 193 ? 4.678 -1.836 -9.586 1.00 91.38 193 ALA A C 1
ATOM 1474 O O . ALA A 1 193 ? 3.741 -1.091 -9.312 1.00 91.38 193 ALA A O 1
ATOM 1475 N N . TYR A 1 194 ? 5.105 -2.765 -8.738 1.00 89.50 194 TYR A N 1
ATOM 1476 C CA . TYR A 1 194 ? 4.711 -2.829 -7.335 1.00 89.50 194 TYR A CA 1
ATOM 1477 C C . TYR A 1 194 ? 5.742 -2.090 -6.493 1.00 89.50 194 TYR A C 1
ATOM 1479 O O . TYR A 1 194 ? 6.929 -2.405 -6.556 1.00 89.50 194 TYR A O 1
ATOM 1487 N N . VAL A 1 195 ? 5.285 -1.135 -5.686 1.00 87.38 195 VAL A N 1
ATOM 1488 C CA . VAL A 1 195 ? 6.127 -0.397 -4.740 1.00 87.38 195 VAL A CA 1
ATOM 1489 C C . VAL A 1 195 ? 5.763 -0.848 -3.334 1.00 87.38 195 VAL A C 1
ATOM 1491 O O . VAL A 1 195 ? 4.605 -0.746 -2.927 1.00 87.38 195 VAL A O 1
ATOM 1494 N N . PHE A 1 196 ? 6.736 -1.361 -2.588 1.00 84.56 196 PHE A N 1
ATOM 1495 C CA . PHE A 1 196 ? 6.516 -1.860 -1.233 1.00 84.56 196 PHE A CA 1
ATOM 1496 C C . PHE A 1 196 ? 7.628 -1.433 -0.278 1.00 84.56 196 PHE A C 1
ATOM 1498 O O . PHE A 1 196 ? 8.797 -1.308 -0.638 1.00 84.56 196 PHE A O 1
ATOM 1505 N N . GLN A 1 197 ? 7.236 -1.211 0.973 1.00 79.56 197 GLN A N 1
ATOM 1506 C CA . GLN A 1 197 ? 8.125 -0.882 2.084 1.00 79.56 197 GLN A CA 1
ATOM 1507 C C . GLN A 1 197 ? 8.301 -2.109 2.977 1.00 79.56 197 GLN A C 1
ATOM 1509 O O . GLN A 1 197 ? 7.354 -2.874 3.157 1.00 79.56 197 GLN A O 1
ATOM 1514 N N . ASN A 1 198 ? 9.493 -2.268 3.559 1.00 69.31 198 ASN A N 1
ATOM 1515 C CA . ASN A 1 198 ? 9.829 -3.337 4.508 1.00 69.31 198 ASN A CA 1
ATOM 1516 C C . ASN A 1 198 ? 9.461 -4.750 4.008 1.00 69.31 198 ASN A C 1
ATOM 1518 O O . ASN A 1 198 ? 8.594 -5.406 4.597 1.00 69.31 198 ASN A O 1
ATOM 1522 N N . PRO A 1 199 ? 10.089 -5.240 2.923 1.00 70.19 199 PRO A N 1
ATOM 1523 C CA . PRO A 1 199 ? 9.830 -6.594 2.458 1.00 70.19 199 PRO A CA 1
ATOM 1524 C C . PRO A 1 199 ? 10.161 -7.626 3.538 1.00 70.19 199 PRO A C 1
ATOM 1526 O O . PRO A 1 199 ? 11.238 -7.606 4.132 1.00 70.19 199 PRO A O 1
ATOM 1529 N N . LYS A 1 200 ? 9.243 -8.571 3.764 1.00 66.06 200 LYS A N 1
ATOM 1530 C CA . LYS A 1 200 ? 9.542 -9.775 4.543 1.00 66.06 200 LYS A CA 1
ATOM 1531 C C . LYS A 1 200 ? 10.371 -10.720 3.677 1.00 66.06 200 LYS A C 1
ATOM 1533 O O . LYS A 1 200 ? 9.829 -11.354 2.776 1.00 66.06 200 LYS A O 1
ATOM 1538 N N . ILE A 1 201 ? 11.669 -10.810 3.949 1.00 67.81 201 ILE A N 1
ATOM 1539 C CA . ILE A 1 201 ? 12.555 -11.782 3.302 1.00 67.81 201 ILE A CA 1
ATOM 1540 C C . ILE A 1 201 ? 12.445 -13.094 4.074 1.00 67.81 201 ILE A C 1
ATOM 1542 O O . ILE A 1 201 ? 12.768 -13.151 5.259 1.00 67.81 201 ILE A O 1
ATOM 1546 N N . ILE A 1 202 ? 11.961 -14.140 3.409 1.00 73.75 202 ILE A N 1
ATOM 1547 C CA . ILE A 1 202 ? 11.886 -15.484 3.978 1.00 73.75 202 ILE A CA 1
ATOM 1548 C C . ILE A 1 202 ? 13.049 -16.285 3.398 1.00 73.75 202 ILE A C 1
ATOM 1550 O O . ILE A 1 202 ? 13.004 -16.709 2.246 1.00 73.75 202 ILE A O 1
ATOM 1554 N N . THR A 1 203 ? 14.097 -16.485 4.193 1.00 73.00 203 THR A N 1
ATOM 1555 C CA . THR A 1 203 ? 15.200 -17.378 3.826 1.00 73.00 203 THR A CA 1
ATOM 1556 C C . THR A 1 203 ? 14.800 -18.806 4.165 1.00 73.00 203 THR A C 1
ATOM 1558 O O . THR A 1 203 ? 14.763 -19.185 5.336 1.00 73.00 203 THR A O 1
ATOM 1561 N N . ILE A 1 204 ? 14.490 -19.604 3.147 1.00 76.69 204 ILE A N 1
ATOM 1562 C CA . ILE A 1 204 ? 14.261 -21.039 3.320 1.00 76.69 204 ILE A CA 1
ATOM 1563 C C . ILE A 1 204 ? 15.637 -21.699 3.429 1.00 76.69 204 ILE A C 1
ATOM 1565 O O . ILE A 1 204 ? 16.400 -21.705 2.465 1.00 76.69 204 ILE A O 1
ATOM 1569 N N . LYS A 1 205 ? 15.977 -22.233 4.606 1.00 66.50 205 LYS A N 1
ATOM 1570 C CA . LYS A 1 205 ? 17.138 -23.116 4.739 1.00 66.50 205 LYS A CA 1
ATOM 1571 C C . LYS A 1 205 ? 16.787 -24.447 4.083 1.00 66.50 205 LYS A C 1
ATOM 1573 O O . LYS A 1 205 ? 15.880 -25.137 4.536 1.00 66.50 205 LYS A O 1
ATOM 1578 N N . THR A 1 206 ? 17.480 -24.795 3.007 1.00 58.97 206 THR A N 1
ATOM 1579 C CA . THR A 1 206 ? 17.444 -26.144 2.438 1.00 58.97 206 THR A CA 1
ATOM 1580 C C . THR A 1 206 ? 18.244 -27.083 3.335 1.00 58.97 206 THR A C 1
ATOM 1582 O O . THR A 1 206 ? 19.427 -27.307 3.101 1.00 58.97 206 THR A O 1
ATOM 1585 N N . GLU A 1 207 ? 17.606 -27.612 4.375 1.00 51.44 207 GLU A N 1
ATOM 1586 C CA . GLU A 1 207 ? 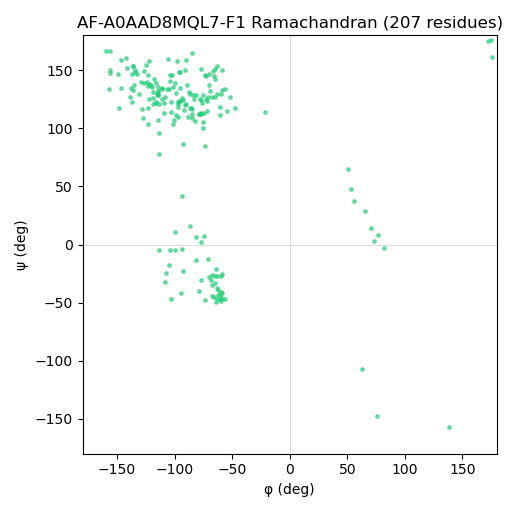18.041 -28.846 5.034 1.00 51.44 207 GLU A CA 1
ATOM 1587 C C . GLU A 1 207 ? 17.286 -29.998 4.362 1.00 51.44 207 GLU A C 1
ATOM 1589 O O . GLU A 1 207 ? 16.185 -30.368 4.761 1.00 51.44 207 GLU A O 1
ATOM 1594 N N . PHE A 1 208 ? 17.848 -30.508 3.265 1.00 54.00 208 PHE A N 1
ATOM 1595 C CA . PHE A 1 208 ? 17.509 -31.843 2.782 1.00 54.00 208 PHE A CA 1
ATOM 1596 C C . PHE A 1 208 ? 18.409 -32.817 3.549 1.00 54.00 208 PHE A C 1
ATOM 1598 O O . PHE A 1 208 ? 19.625 -32.800 3.351 1.00 54.00 208 PHE A O 1
ATOM 1605 N N . HIS A 1 209 ? 17.814 -33.578 4.470 1.00 44.53 209 HIS A N 1
ATOM 1606 C CA . HIS A 1 209 ? 18.432 -34.766 5.061 1.00 44.53 209 HIS A CA 1
ATOM 1607 C C . HIS A 1 209 ? 18.330 -35.952 4.104 1.00 44.53 209 HIS A C 1
ATOM 1609 O O . HIS A 1 209 ? 17.274 -36.077 3.440 1.00 44.53 209 HIS A O 1
#

Sequence (209 aa):
MLVVSLADLQKDEDQAYRKIRLRTEDVQGKNVLTNFWGMDFTTDKLRSLVRKWQTLIEAHVDVKTTDSYTLGIFCIGFTKKLSNQPVILDVPDGVDIIDWVAGFANSNKVCITVVGGFGKVSLAALSRLKSPAPPLLYIEHLTLINLSGTYQFSTLAEGSPTFINALLGRLNGAVIGGAASRMVVMGKVGLSAYVFQNPKIITIKTEFH

pLDDT: mean 85.1, std 11.05, range [44.53, 95.0]

Radius of gyration: 30.16 Å; Cα contacts (8 Å, |Δi|>4): 422; chains: 1; bounding box: 60×48×92 Å